Protein 2XIR (pdb70)

Nearest PDB structures (foldseek):
  2xir-assembly1_A  TM=1.003E+00  e=1.607E-59  Homo sapiens
  2oh4-assembly1_A  TM=9.389E-01  e=7.437E-52  Homo sapiens
  6xvb-assembly1_A  TM=9.838E-01  e=1.663E-41  Homo sapiens
  6ig8-assembly1_A  TM=9.639E-01  e=6.798E-39  Homo sapiens
  4r7h-assembly1_A  TM=9.649E-01  e=3.232E-38  Homo sapiens

Sequence (296 aa):
HCERLPYDASKWEFPRDRLKLGKPLGRGAFGQVIEADAFGIDKTATCRTVAVKMLKEGATHSEHRALMSELKILIHIGHHLNVVNLLGACTKPGGPLMVIVEFCKFGNLSTYLRSKRNEFVPYYKDFLTLEHLICYSFQVAKGMEFLASRKCIHRDLAARNILLSEKNVVKICDFGLARDIYKDPDYVRKGDARLPLKWMAPETIFDRVYTIQSDVWSFGVLLWEIFSLGASPYPGVKIDEEFCRRLKEGTRMRAPDYTTPEMYQTMLDCWHGEPSQRPTFSELVEHLGNLLQANA

GO terms:
  GO:0005515 protein binding (F, IPI)
  GO:0038085 vascular endothelial growth factor binding (F, IPI)
  GO:0045766 positive regulation of angiogenesis (P, IDA)
  GO:0005178 integrin binding (F, IPI)
  GO:0045296 cadherin binding (F, IPI)
  GO:0016239 positive regulation of macroautophagy (P, IGI)
  GO:0051901 positive regulation of mitochondrial depolarization (P, IGI)
  GO:0090141 positive regulation of mitochondrial fission (P, IGI)
  GO:0001934 positive regulation of protein phosphorylation (P, IDA)
  GO:0004713 protein tyrosine kinase activity (F, IDA)
  GO:0005021 vascular endothelial growth factor receptor activity (F, IDA)
  GO:0035924 cellular response to vascular endothelial growth factor stimulus (P, IDA)
  GO:0005783 endoplasmic reticulum (C, IDA)
  GO:0005886 plasma membrane (C, IDA)
  GO:0043410 positive regulation of MAPK cascade (P, IDA)
  GO:2000352 negative regulation of endothelial cell apoptotic process (P, IDA)
  GO:0018108 peptidyl-tyrosine phosphorylation (P, IDA)
  GO:0051897 positive regulation of phosphatidylinositol 3-kinase/protein kinase B signal transduction (P, IDA)
  GO:0046777 protein autophosphorylation (P, IDA)
  GO:0048010 vascular endothelial growth factor receptor signaling pathway (P, IDA)

Secondary structure (DSSP, 8-state):
-GGGS---HHHHB--GGGEEEEEEEEE-SSEEEEEEEEESSSSTT-EEEEEEEEE-TT--HHHHHHHHHHHHHHHHH---TTBPPEEEEE--TTS--EEEEE--TTEEHHHHHHT-TTSEE---TT-EEHHHHHHHHHHHHHHHHHHHHTT---S--SGGGEEE-GGG-EEE---GGGS-TTT-TTSEEETTEEE-GGG--HHHHHH----HHHHHHHHHHHHHHHHTTSPPSSTT---SHHHHHHHHHT--PPPPTT--HHHHHHHHHHT-SSGGGSPPHHHHHHHHHHHHHHH-

Radius of gyration: 19.33 Å; Cα contacts (8 Å, |Δi|>4): 520; chains: 1; bounding box: 46×46×51 Å

B-factor: mean 24.04, std 7.85, range [13.78, 98.62]

Organism: Homo sapiens (NCBI:txid9606)

Solvent-accessible surface area: 14692 Å² total; per-residue (Å²): 186,32,140,188,25,100,50,71,50,112,148,40,61,14,50,65,131,126,15,63,84,48,159,70,80,19,127,8,53,84,0,22,16,13,56,3,65,0,109,28,24,78,147,130,68,48,86,68,47,0,10,0,22,20,32,43,165,45,29,80,109,53,32,57,144,49,3,41,26,52,0,37,46,38,34,70,16,32,161,43,110,6,8,15,26,22,35,0,0,0,37,47,134,93,31,65,5,9,2,0,22,22,60,10,132,84,27,37,0,12,75,32,0,116,75,16,109,140,70,28,28,78,177,203,164,102,54,4,30,12,86,46,0,5,32,0,0,48,18,1,0,75,0,0,52,44,14,37,77,94,194,18,41,26,132,21,0,0,0,16,0,0,22,2,8,100,184,62,26,0,10,5,14,57,36,32,67,2,29,56,72,101,76,32,117,29,22,44,90,43,86,158,52,30,49,10,10,26,4,10,1,11,25,4,34,87,96,204,65,76,54,46,26,7,3,0,0,11,0,0,0,0,0,0,5,0,0,5,0,0,27,65,2,17,76,93,51,74,40,73,86,90,5,16,111,73,3,131,120,41,61,59,9,117,40,4,117,56,34,22,111,80,0,50,94,4,0,56,62,0,2,78,46,90,35,87,118,5,20,62,5,62,93,3,20,122,73,0,23,93,24,36,132,86,30,97

Structure (mmCIF, N/CA/C/O backbone):
data_2XIR
#
_entry.id   2XIR
#
_cell.length_a   135.267
_cell.length_b   56.827
_cell.length_c   52.187
_cell.angle_alpha   90.00
_cell.angle_beta   94.18
_cell.angle_gamma   90.00
#
_symmetry.space_group_name_H-M   'C 1 2 1'
#
loop_
_entity.id
_entity.type
_entity.pdbx_description
1 polymer 'VASCULAR ENDOTHELIAL GROWTH FACTOR RECEPTOR 2'
2 non-polymer N,2-DIMETHYL-6-{[7-(2-MORPHOLIN-4-YLETHOXY)QUINOLIN-4-YL]OXY}-1-BENZOFURAN-3-CARBOXAMIDE
3 water water
#
loop_
_atom_site.group_PDB
_atom_site.id
_atom_site.type_symbol
_atom_site.label_atom_id
_atom_site.label_alt_id
_atom_site.label_comp_id
_atom_site.label_asym_id
_atom_site.label_entity_id
_atom_site.label_seq_id
_atom_site.pdbx_PDB_ins_code
_atom_site.Cartn_x
_atom_site.Cartn_y
_atom_site.Cartn_z
_atom_site.occupancy
_atom_site.B_iso_or_equiv
_atom_site.auth_seq_id
_atom_site.auth_comp_id
_atom_site.auth_asym_id
_atom_site.auth_atom_id
_atom_site.pdbx_PDB_model_num
ATOM 1 N N . HIS A 1 11 ? 36.631 13.007 28.491 1.00 26.36 816 HIS A N 1
ATOM 2 C CA . HIS A 1 11 ? 37.858 12.600 29.234 1.00 26.26 816 HIS A CA 1
ATOM 3 C C . HIS A 1 11 ? 38.169 13.604 30.348 1.00 26.12 816 HIS A C 1
ATOM 4 O O . HIS A 1 11 ? 39.322 13.995 30.551 1.00 26.18 816 HIS A O 1
ATOM 11 N N . CYS A 1 12 ? 37.123 13.993 31.079 1.00 25.99 817 CYS A N 1
ATOM 12 C CA . CYS A 1 12 ? 37.195 15.037 32.110 1.00 25.88 817 CYS A CA 1
ATOM 13 C C . CYS A 1 12 ? 38.083 14.702 33.303 1.00 25.33 817 CYS A C 1
ATOM 14 O O . CYS A 1 12 ? 38.474 15.595 34.054 1.00 25.01 817 CYS A O 1
ATOM 17 N N . GLU A 1 13 ? 38.386 13.418 33.482 1.00 24.88 818 GLU A N 1
ATOM 18 C CA . GLU A 1 13 ? 39.144 12.953 34.643 1.00 24.68 818 GLU A CA 1
ATOM 19 C C . GLU A 1 13 ? 40.572 13.499 34.694 1.00 24.64 818 GLU A C 1
ATOM 20 O O . GLU A 1 13 ? 41.198 13.506 35.755 1.00 24.66 818 GLU A O 1
ATOM 26 N N . ARG A 1 14 ? 41.070 13.964 33.550 1.00 24.46 819 ARG A N 1
ATOM 27 C CA . ARG A 1 14 ? 42.426 14.499 33.443 1.00 24.77 819 ARG A CA 1
ATOM 28 C C . ARG A 1 14 ? 42.481 16.011 33.699 1.00 24.18 819 ARG A C 1
ATOM 29 O O . ARG A 1 14 ? 43.563 16.598 33.767 1.00 24.16 819 ARG A O 1
ATOM 37 N N . LEU A 1 15 ? 41.310 16.632 33.832 1.00 23.54 820 LEU A N 1
ATOM 38 C CA . LEU A 1 15 ? 41.208 18.078 34.015 1.00 23.20 820 LEU A CA 1
ATOM 39 C C . LEU A 1 15 ? 41.609 18.514 35.425 1.00 22.67 820 LEU A C 1
ATOM 40 O O . LEU A 1 15 ? 41.415 17.762 36.382 1.00 22.47 820 LEU A O 1
ATOM 45 N N . PRO A 1 16 ? 42.174 19.731 35.555 1.00 22.34 821 PRO A N 1
ATOM 46 C CA . PRO A 1 16 ? 42.636 20.221 36.855 1.00 22.16 821 PRO A CA 1
ATOM 47 C C . PRO A 1 16 ? 41.526 20.718 37.782 1.00 21.94 821 PRO A C 1
ATOM 48 O O . PRO A 1 16 ? 40.498 21.224 37.317 1.00 21.89 821 PRO A O 1
ATOM 52 N N . TYR A 1 17 ? 41.746 20.559 39.085 1.00 21.68 822 TYR A N 1
ATOM 53 C CA . TYR A 1 17 ? 40.967 21.269 40.089 1.00 21.43 822 TYR A CA 1
ATOM 54 C C . TYR A 1 17 ? 41.898 22.092 40.973 1.00 21.74 822 TYR A C 1
ATOM 55 O O . TYR A 1 17 ? 42.618 21.545 41.816 1.00 21.99 822 TYR A O 1
ATOM 64 N N . ASP A 1 18 ? 41.877 23.407 40.767 1.00 21.96 823 ASP A N 1
ATOM 65 C CA . ASP A 1 18 ? 42.690 24.335 41.544 1.00 22.18 823 ASP A CA 1
ATOM 66 C C . ASP A 1 18 ? 41.969 24.696 42.842 1.00 22.12 823 ASP A C 1
ATOM 67 O O . ASP A 1 18 ? 41.141 25.610 42.873 1.00 21.86 823 ASP A O 1
ATOM 72 N N . ALA A 1 19 ? 42.289 23.970 43.911 1.00 22.12 824 ALA A N 1
ATOM 73 C CA . ALA A 1 19 ? 41.651 24.177 45.212 1.00 22.26 824 ALA A CA 1
ATOM 74 C C . ALA A 1 19 ? 41.906 25.571 45.783 1.00 22.43 824 ALA A C 1
ATOM 75 O O . ALA A 1 19 ? 41.025 26.161 46.407 1.00 22.17 824 ALA A O 1
ATOM 77 N N . SER A 1 20 ? 43.106 26.101 45.555 1.00 22.55 825 SER A N 1
ATOM 78 C CA . SER A 1 20 ? 43.454 27.433 46.052 1.00 22.89 825 SER A CA 1
ATOM 79 C C . SER A 1 20 ? 42.535 28.519 45.485 1.00 22.58 825 SER A C 1
ATOM 80 O O . SER A 1 20 ? 42.265 29.518 46.152 1.00 23.16 825 SER A O 1
ATOM 83 N N . LYS A 1 21 ? 42.049 28.308 44.263 1.00 22.11 826 LYS A N 1
ATOM 84 C CA . LYS A 1 21 ? 41.132 29.248 43.622 1.00 21.53 826 LYS A CA 1
ATOM 85 C C . LYS A 1 21 ? 39.666 28.965 43.964 1.00 20.84 826 LYS A C 1
ATOM 86 O O . LYS A 1 21 ? 38.918 29.888 44.290 1.00 21.17 826 LYS A O 1
ATOM 92 N N . TRP A 1 22 ? 39.269 27.694 43.904 1.00 19.88 827 TRP A N 1
ATOM 93 C CA . TRP A 1 22 ? 37.848 27.327 43.921 1.00 19.08 827 TRP A CA 1
ATOM 94 C C . TRP A 1 22 ? 37.274 26.845 45.251 1.00 19.02 827 TRP A C 1
ATOM 95 O O . TRP A 1 22 ? 36.060 26.901 45.449 1.00 18.44 827 TRP A O 1
ATOM 106 N N . GLU A 1 23 ? 38.125 26.368 46.155 1.00 19.07 828 GLU A N 1
ATOM 107 C CA . GLU A 1 23 ? 37.637 25.739 47.382 1.00 19.40 828 GLU A CA 1
ATOM 108 C C . GLU A 1 23 ? 36.978 26.751 48.314 1.00 19.69 828 GLU A C 1
ATOM 109 O O . GLU A 1 23 ? 37.526 27.831 48.561 1.00 20.01 828 GLU A O 1
ATOM 115 N N . PHE A 1 24 ? 35.793 26.395 48.803 1.00 20.08 829 PHE A N 1
ATOM 116 C CA . PHE A 1 24 ? 35.019 27.230 49.720 1.00 20.50 829 PHE A CA 1
ATOM 117 C C . PHE A 1 24 ? 34.745 26.434 50.999 1.00 21.09 829 PHE A C 1
ATOM 118 O O . PHE A 1 24 ? 34.320 25.284 50.923 1.00 20.93 829 PHE A O 1
ATOM 126 N N . PRO A 1 25 ? 35.003 27.035 52.179 1.00 21.90 830 PRO A N 1
ATOM 127 C CA . PRO A 1 25 ? 34.789 26.318 53.440 1.00 22.68 830 PRO A CA 1
ATOM 128 C C . PRO A 1 25 ? 33.318 25.980 53.680 1.00 23.49 830 PRO A C 1
ATOM 129 O O . PRO A 1 25 ? 32.449 26.827 53.463 1.00 23.40 830 PRO A O 1
ATOM 133 N N . ARG A 1 26 ? 33.049 24.754 54.128 1.00 24.20 831 ARG A N 1
ATOM 134 C CA . ARG A 1 26 ? 31.668 24.286 54.331 1.00 24.98 831 ARG A CA 1
ATOM 135 C C . ARG A 1 26 ? 30.936 25.038 55.439 1.00 25.58 831 ARG A C 1
ATOM 136 O O . ARG A 1 26 ? 29.712 25.192 55.384 1.00 25.89 831 ARG A O 1
ATOM 144 N N . ASP A 1 27 ? 31.684 25.509 56.434 1.00 26.32 832 ASP A N 1
ATOM 145 C CA . ASP A 1 27 ? 31.087 26.210 57.571 1.00 27.03 832 ASP A CA 1
ATOM 146 C C . ASP A 1 27 ? 30.594 27.618 57.216 1.00 26.97 832 ASP A C 1
ATOM 147 O O . ASP A 1 27 ? 29.869 28.238 57.998 1.00 27.41 832 ASP A O 1
ATOM 152 N N . ARG A 1 28 ? 30.983 28.112 56.039 1.00 26.79 833 ARG A N 1
ATOM 153 C CA . ARG A 1 28 ? 30.533 29.420 55.553 1.00 26.60 833 ARG A CA 1
ATOM 154 C C . ARG A 1 28 ? 29.375 29.271 54.566 1.00 26.40 833 ARG A C 1
ATOM 155 O O . ARG A 1 28 ? 28.970 30.234 53.909 1.00 25.97 833 ARG A O 1
ATOM 163 N N . LEU A 1 29 ? 28.849 28.053 54.480 1.00 26.33 834 LEU A N 1
ATOM 164 C CA . LEU A 1 29 ? 27.714 27.741 53.629 1.00 26.48 834 LEU A CA 1
ATOM 165 C C . LEU A 1 29 ? 26.554 27.258 54.498 1.00 26.63 834 LEU A C 1
ATOM 166 O O . LEU A 1 29 ? 26.654 26.226 55.170 1.00 26.83 834 LEU A O 1
ATOM 171 N N . LYS A 1 30 ? 25.468 28.027 54.506 1.00 26.72 835 LYS A N 1
ATOM 172 C CA . LYS A 1 30 ? 24.279 27.674 55.273 1.00 26.93 835 LYS A CA 1
ATOM 173 C C . LYS A 1 30 ? 23.211 27.108 54.343 1.00 27.11 835 LYS A C 1
ATOM 174 O O . LYS A 1 30 ? 22.592 27.847 53.576 1.00 26.98 835 LYS A O 1
ATOM 176 N N . LEU A 1 31 ? 22.997 25.797 54.423 1.00 27.26 836 LEU A N 1
ATOM 177 C CA . LEU A 1 31 ? 22.095 25.105 53.500 1.00 27.50 836 LEU A CA 1
ATOM 178 C C . LEU A 1 31 ? 20.638 25.317 53.891 1.00 27.63 836 LEU A C 1
ATOM 179 O O . LEU A 1 31 ? 20.309 25.371 55.078 1.00 27.80 836 LEU A O 1
ATOM 184 N N . GLY A 1 32 ? 19.776 25.436 52.884 1.00 27.54 837 GLY A N 1
ATOM 185 C CA . GLY A 1 32 ? 18.354 25.680 53.100 1.00 27.55 837 GLY A CA 1
ATOM 186 C C . GLY A 1 32 ? 17.443 24.710 52.374 1.00 27.54 837 GLY A C 1
ATOM 187 O O . GLY A 1 32 ? 17.693 23.503 52.355 1.00 27.61 837 GLY A O 1
ATOM 188 N N . LYS A 1 33 ? 16.387 25.254 51.773 1.00 27.61 838 LYS A N 1
ATOM 189 C CA . LYS A 1 33 ? 15.335 24.475 51.119 1.00 27.75 838 LYS A CA 1
ATOM 190 C C . LYS A 1 33 ? 15.813 23.851 49.800 1.00 27.23 838 LYS A C 1
ATOM 191 O O . LYS A 1 33 ? 16.576 24.481 49.063 1.00 27.14 838 LYS A O 1
ATOM 197 N N . PRO A 1 34 ? 15.378 22.606 49.507 1.00 26.91 839 PRO A N 1
ATOM 198 C CA . PRO A 1 34 ? 15.677 21.990 48.212 1.00 26.50 839 PRO A CA 1
ATOM 199 C C . PRO A 1 34 ? 15.025 22.724 47.041 1.00 26.07 839 PRO A C 1
ATOM 200 O O . PRO A 1 34 ? 13.888 23.199 47.150 1.00 26.16 839 PRO A O 1
ATOM 204 N N . LEU A 1 35 ? 15.758 22.813 45.937 1.00 25.43 840 LEU A N 1
ATOM 205 C CA . LEU A 1 35 ? 15.283 23.469 44.724 1.00 25.08 840 LEU A CA 1
ATOM 206 C C . LEU A 1 35 ? 14.940 22.445 43.645 1.00 25.17 840 LEU A C 1
ATOM 207 O O . LEU A 1 35 ? 14.171 22.733 42.727 1.00 25.34 840 LEU A O 1
ATOM 212 N N . GLY A 1 36 ? 15.516 21.253 43.771 1.00 25.21 841 GLY A N 1
ATOM 213 C CA . GLY A 1 36 ? 15.273 20.148 42.848 1.00 25.28 841 GLY A CA 1
ATOM 214 C C . GLY A 1 36 ? 15.910 18.881 43.380 1.00 25.39 841 GLY A C 1
ATOM 215 O O . GLY A 1 36 ? 16.996 18.925 43.960 1.00 25.34 841 GLY A O 1
ATOM 216 N N . ARG A 1 37 ? 15.231 17.751 43.204 1.00 25.50 842 ARG A N 1
ATOM 217 C CA . ARG A 1 37 ? 15.749 16.470 43.681 1.00 25.78 842 ARG A CA 1
ATOM 218 C C . ARG A 1 37 ? 15.576 15.365 42.650 1.00 25.55 842 ARG A C 1
ATOM 219 O O . ARG A 1 37 ? 14.525 15.247 42.015 1.00 25.59 842 ARG A O 1
ATOM 227 N N . GLY A 1 38 ? 16.624 14.565 42.487 1.00 25.16 843 GLY A N 1
ATOM 228 C CA . GLY A 1 38 ? 16.561 13.362 41.672 1.00 25.14 843 GLY A CA 1
ATOM 229 C C . GLY A 1 38 ? 16.628 12.142 42.564 1.00 24.90 843 GLY A C 1
ATOM 230 O O . GLY A 1 38 ? 16.294 12.212 43.750 1.00 25.23 843 GLY A O 1
ATOM 231 N N . ALA A 1 39 ? 17.065 11.023 41.996 1.00 24.72 844 ALA A N 1
ATOM 232 C CA . ALA A 1 39 ? 17.247 9.797 42.765 1.00 24.36 844 ALA A CA 1
ATOM 233 C C . ALA A 1 39 ? 18.550 9.836 43.562 1.00 23.93 844 ALA A C 1
ATOM 234 O O . ALA A 1 39 ? 18.587 9.411 44.719 1.00 24.12 844 ALA A O 1
ATOM 236 N N . PHE A 1 40 ? 19.606 10.364 42.942 1.00 23.18 845 PHE A N 1
ATOM 237 C CA . PHE A 1 40 ? 20.945 10.351 43.534 1.00 22.63 845 PHE A CA 1
ATOM 238 C C . PHE A 1 40 ? 21.533 11.741 43.764 1.00 21.79 845 PHE A C 1
ATOM 239 O O . PHE A 1 40 ? 22.559 11.878 44.431 1.00 21.64 845 PHE A O 1
ATOM 247 N N . GLY A 1 41 ? 20.892 12.764 43.206 1.00 21.01 846 GLY A N 1
ATOM 248 C CA . GLY A 1 41 ? 21.387 14.130 43.328 1.00 20.16 846 GLY A CA 1
ATOM 249 C C . GLY A 1 41 ? 20.316 15.126 43.723 1.00 19.65 846 GLY A C 1
ATOM 250 O O . GLY A 1 41 ? 19.122 14.819 43.687 1.00 19.38 846 GLY A O 1
ATOM 251 N N . GLN A 1 42 ? 20.753 16.327 44.095 1.00 19.39 847 GLN A N 1
ATOM 252 C CA . GLN A 1 42 ? 19.847 17.398 44.502 1.00 19.37 847 GLN A CA 1
ATOM 253 C C . GLN A 1 42 ? 20.490 18.770 44.334 1.00 18.91 847 GLN A C 1
ATOM 254 O O . GLN A 1 42 ? 21.716 18.899 44.326 1.00 18.75 847 GLN A O 1
ATOM 260 N N . VAL A 1 43 ? 19.645 19.785 44.182 1.00 18.67 848 VAL A N 1
ATOM 261 C CA . VAL A 1 43 ? 20.081 21.175 44.235 1.00 18.65 848 VAL A CA 1
ATOM 262 C C . VAL A 1 43 ? 19.400 21.809 45.434 1.00 19.05 848 VAL A C 1
ATOM 263 O O . VAL A 1 43 ? 18.188 21.682 45.605 1.00 18.94 848 VAL A O 1
ATOM 267 N N . ILE A 1 44 ? 20.186 22.469 46.276 1.00 19.39 849 ILE A N 1
ATOM 268 C CA . ILE A 1 44 ? 19.638 23.134 47.452 1.00 20.14 849 ILE A CA 1
ATOM 269 C C . ILE A 1 44 ? 20.029 24.608 47.475 1.00 20.05 849 ILE A C 1
ATOM 270 O O . ILE A 1 44 ? 21.148 24.975 47.101 1.00 19.89 849 ILE A O 1
ATOM 275 N N . GLU A 1 45 ? 19.091 25.452 47.893 1.00 20.28 850 GLU A N 1
ATOM 276 C CA . GLU A 1 45 ? 19.371 26.865 48.086 1.00 20.83 850 GLU A CA 1
ATOM 277 C C . GLU A 1 45 ? 20.244 27.019 49.327 1.00 20.69 850 GLU A C 1
ATOM 278 O O . GLU A 1 45 ? 20.069 26.292 50.303 1.00 20.98 850 GLU A O 1
ATOM 284 N N . ALA A 1 46 ? 21.195 27.946 49.275 1.00 20.57 851 ALA A N 1
ATOM 285 C CA . ALA A 1 46 ? 22.087 28.189 50.403 1.00 20.68 851 ALA A CA 1
ATOM 286 C C . ALA A 1 46 ? 22.491 29.650 50.501 1.00 20.74 851 ALA A C 1
ATOM 287 O O . ALA A 1 46 ? 22.384 30.402 49.534 1.00 20.27 851 ALA A O 1
ATOM 289 N N . ASP A 1 47 ? 22.948 30.046 51.684 1.00 21.12 852 ASP A N 1
ATOM 290 C CA . ASP A 1 47 ? 23.540 31.358 51.880 1.00 21.96 852 ASP A CA 1
ATOM 291 C C . ASP A 1 47 ? 25.033 31.184 52.100 1.00 21.62 852 ASP A C 1
ATOM 292 O O . ASP A 1 47 ? 25.457 30.449 52.998 1.00 22.09 852 ASP A O 1
ATOM 297 N N . ALA A 1 48 ? 25.822 31.842 51.258 1.00 21.42 853 ALA A N 1
ATOM 298 C CA . ALA A 1 48 ? 27.274 31.711 51.280 1.00 21.53 853 ALA A CA 1
ATOM 299 C C . ALA A 1 48 ? 27.919 33.021 51.709 1.00 21.64 853 ALA A C 1
ATOM 300 O O . ALA A 1 48 ? 27.659 34.072 51.123 1.00 21.64 853 ALA A O 1
ATOM 302 N N . PHE A 1 49 ? 28.766 32.950 52.731 1.00 21.59 854 PHE A N 1
ATOM 303 C CA . PHE A 1 49 ? 29.425 34.138 53.253 1.00 21.94 854 PHE A CA 1
ATOM 304 C C . PHE A 1 49 ? 30.753 34.397 52.547 1.00 22.25 854 PHE A C 1
ATOM 305 O O . PHE A 1 49 ? 31.720 33.653 52.730 1.00 22.28 854 PHE A O 1
ATOM 313 N N . GLY A 1 50 ? 30.776 35.450 51.734 1.00 22.74 855 GLY A N 1
ATOM 314 C CA . GLY A 1 50 ? 31.995 35.924 51.082 1.00 23.57 855 GLY A CA 1
ATOM 315 C C . GLY A 1 50 ? 32.518 35.055 49.953 1.00 24.16 855 GLY A C 1
ATOM 316 O O . GLY A 1 50 ? 33.727 34.971 49.741 1.00 24.49 855 GLY A O 1
ATOM 317 N N . ILE A 1 51 ? 31.612 34.421 49.214 1.00 24.64 856 ILE A N 1
ATOM 318 C CA . ILE A 1 51 ? 32.020 33.527 48.128 1.00 25.25 856 ILE A CA 1
ATOM 319 C C . ILE A 1 51 ? 32.557 34.263 46.889 1.00 25.77 856 ILE A C 1
ATOM 320 O O . ILE A 1 51 ? 33.515 33.805 46.265 1.00 25.82 856 ILE A O 1
ATOM 325 N N . ASP A 1 52 ? 31.952 35.401 46.549 1.00 26.45 857 ASP A N 1
ATOM 326 C CA . ASP A 1 52 ? 32.379 36.173 45.374 1.00 27.22 857 ASP A CA 1
ATOM 327 C C . ASP A 1 52 ? 32.677 37.649 45.660 1.00 27.45 857 ASP A C 1
ATOM 328 O O . ASP A 1 52 ? 33.208 38.358 44.802 1.00 27.76 857 ASP A O 1
ATOM 333 N N . LYS A 1 53 ? 32.335 38.102 46.863 1.00 27.49 858 LYS A N 1
ATOM 334 C CA . LYS A 1 53 ? 32.632 39.464 47.298 1.00 27.70 858 LYS A CA 1
ATOM 335 C C . LYS A 1 53 ? 32.952 39.444 48.791 1.00 27.39 858 LYS A C 1
ATOM 336 O O . LYS A 1 53 ? 32.218 38.845 49.578 1.00 27.29 858 LYS A O 1
ATOM 342 N N . THR A 1 54 ? 34.053 40.093 49.166 1.00 27.23 859 THR A N 1
ATOM 343 C CA . THR A 1 54 ? 34.589 40.022 50.530 1.00 27.09 859 THR A CA 1
ATOM 344 C C . THR A 1 54 ? 33.536 40.324 51.600 1.00 26.77 859 THR A C 1
ATOM 345 O O . THR A 1 54 ? 32.905 41.382 51.583 1.00 26.78 859 THR A O 1
ATOM 349 N N . ALA A 1 55 ? 33.348 39.358 52.501 1.00 26.48 860 ALA A N 1
ATOM 350 C CA . ALA A 1 55 ? 32.461 39.465 53.669 1.00 26.17 860 ALA A CA 1
ATOM 351 C C . ALA A 1 55 ? 31.006 39.840 53.368 1.00 26.13 860 ALA A C 1
ATOM 352 O O . ALA A 1 55 ? 30.316 40.413 54.214 1.00 25.85 860 ALA A O 1
ATOM 354 N N . THR A 1 56 ? 30.532 39.507 52.173 1.00 26.01 861 THR A N 1
ATOM 355 C CA . THR A 1 56 ? 29.119 39.723 51.868 1.00 26.06 861 THR A CA 1
ATOM 356 C C . THR A 1 56 ? 28.367 38.427 51.589 1.00 25.84 861 THR A C 1
ATOM 357 O O . THR A 1 56 ? 28.813 37.576 50.811 1.00 25.69 861 THR A O 1
ATOM 361 N N . CYS A 1 57 ? 27.237 38.294 52.277 1.00 25.75 862 CYS A N 1
ATOM 362 C CA . CYS A 1 57 ? 26.339 37.160 52.138 1.00 25.37 862 CYS A CA 1
ATOM 363 C C . CYS A 1 57 ? 25.712 37.148 50.751 1.00 24.86 862 CYS A C 1
ATOM 364 O O . CYS A 1 57 ? 25.345 38.195 50.210 1.00 24.80 862 CYS A O 1
ATOM 367 N N . ARG A 1 58 ? 25.601 35.952 50.184 1.00 24.15 863 ARG A N 1
ATOM 368 C CA . ARG A 1 58 ? 25.114 35.767 48.825 1.00 23.57 863 ARG A CA 1
ATOM 369 C C . ARG A 1 58 ? 24.282 34.494 48.774 1.00 22.53 863 ARG A C 1
ATOM 370 O O . ARG A 1 58 ? 24.725 33.441 49.234 1.00 22.28 863 ARG A O 1
ATOM 378 N N . THR A 1 59 ? 23.069 34.601 48.236 1.00 21.49 864 THR A N 1
ATOM 379 C CA . THR A 1 59 ? 22.241 33.427 47.995 1.00 20.58 864 THR A CA 1
ATOM 380 C C . THR A 1 59 ? 22.804 32.691 46.786 1.00 19.54 864 THR A C 1
ATOM 381 O O . THR A 1 59 ? 23.110 33.301 45.758 1.00 19.48 864 THR A O 1
ATOM 385 N N . VAL A 1 60 ? 22.965 31.381 46.945 1.00 18.31 865 VAL A N 1
ATOM 386 C CA . VAL A 1 60 ? 23.543 30.519 45.921 1.00 17.46 865 VAL A CA 1
ATOM 387 C C . VAL A 1 60 ? 22.717 29.240 45.781 1.00 17.01 865 VAL A C 1
ATOM 388 O O . VAL A 1 60 ? 21.839 28.963 46.599 1.00 16.67 865 VAL A O 1
ATOM 392 N N . ALA A 1 61 ? 22.994 28.475 44.730 1.00 16.33 866 ALA A N 1
ATOM 393 C CA . ALA A 1 61 ? 22.441 27.138 44.586 1.00 16.41 866 ALA A CA 1
ATOM 394 C C . ALA A 1 61 ? 23.594 26.157 44.639 1.00 16.40 866 ALA A C 1
ATOM 395 O O . ALA A 1 61 ? 24.651 26.405 44.063 1.00 16.66 866 ALA A O 1
ATOM 397 N N . VAL A 1 62 ? 23.413 25.052 45.349 1.00 16.59 867 VAL A N 1
ATOM 398 C CA . VAL A 1 62 ? 24.480 24.056 45.407 1.00 17.20 867 VAL A CA 1
ATOM 399 C C . VAL A 1 62 ? 24.004 22.660 45.018 1.00 17.23 867 VAL A C 1
ATOM 400 O O . VAL A 1 62 ? 22.980 22.173 45.508 1.00 17.18 867 VAL A O 1
ATOM 404 N N . LYS A 1 63 ? 24.735 22.063 44.083 1.00 17.23 868 LYS A N 1
ATOM 405 C CA . LYS A 1 63 ? 24.468 20.704 43.646 1.00 17.74 868 LYS A CA 1
ATOM 406 C C . LYS A 1 63 ? 25.302 19.740 44.471 1.00 17.99 868 LYS A C 1
ATOM 407 O O . LYS A 1 63 ? 26.501 19.939 44.666 1.00 17.47 868 LYS A O 1
ATOM 413 N N . MET A 1 64 ? 24.648 18.696 44.957 1.00 18.34 869 MET A N 1
ATOM 414 C CA . MET A 1 64 ? 25.303 17.685 45.771 1.00 19.57 869 MET A CA 1
ATOM 415 C C . MET A 1 64 ? 24.537 16.383 45.630 1.00 19.24 869 MET A C 1
ATOM 416 O O . MET A 1 64 ? 23.460 16.345 45.033 1.00 18.99 869 MET A O 1
ATOM 421 N N . LEU A 1 65 ? 25.095 15.315 46.185 1.00 19.57 870 LEU A N 1
ATOM 422 C CA . LEU A 1 65 ? 24.466 14.010 46.090 1.00 20.20 870 LEU A CA 1
ATOM 423 C C . LEU A 1 65 ? 23.445 13.781 47.202 1.00 20.88 870 LEU A C 1
ATOM 424 O O . LEU A 1 65 ? 23.363 14.557 48.156 1.00 20.65 870 LEU A O 1
ATOM 429 N N . LYS A 1 66 ? 22.667 12.714 47.036 1.00 21.98 871 LYS A N 1
ATOM 430 C CA . LYS A 1 66 ? 21.593 12.323 47.940 1.00 23.22 871 LYS A CA 1
ATOM 431 C C . LYS A 1 66 ? 21.890 10.946 48.516 1.00 23.31 871 LYS A C 1
ATOM 432 O O . LYS A 1 66 ? 22.759 10.235 48.013 1.00 23.27 871 LYS A O 1
ATOM 438 N N . GLU A 1 67 ? 21.152 10.562 49.556 1.00 23.80 872 GLU A N 1
ATOM 439 C CA . GLU A 1 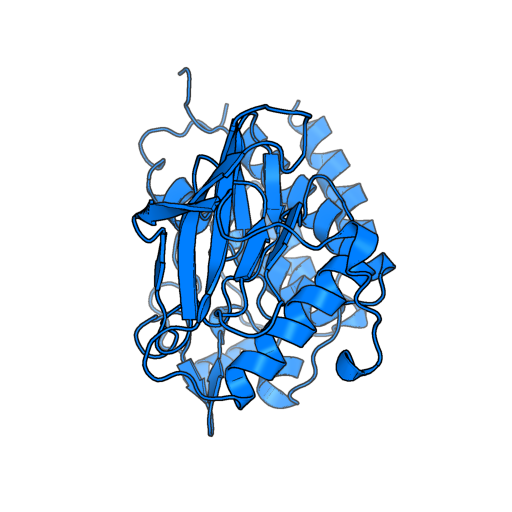67 ? 21.148 9.174 50.006 1.00 24.32 872 GLU A CA 1
ATOM 440 C C . GLU A 1 67 ? 20.715 8.281 48.842 1.00 24.05 872 GLU A C 1
ATOM 441 O O . GLU A 1 67 ? 19.748 8.588 48.135 1.00 24.35 872 GLU A O 1
ATOM 447 N N . GLY A 1 68 ? 21.448 7.191 48.640 1.00 23.75 873 GLY A N 1
ATOM 448 C CA . GLY A 1 68 ? 21.234 6.315 47.494 1.00 23.32 873 GLY A CA 1
ATOM 449 C C . GLY A 1 68 ? 22.376 6.408 46.501 1.00 22.78 873 GLY A C 1
ATOM 450 O O . GLY A 1 68 ? 22.672 5.444 45.790 1.00 23.04 873 GLY A O 1
ATOM 451 N N . ALA A 1 69 ? 23.021 7.573 46.452 1.00 22.42 874 ALA A N 1
ATOM 452 C CA . ALA A 1 69 ? 24.173 7.772 45.578 1.00 21.91 874 ALA A CA 1
ATOM 453 C C . ALA A 1 69 ? 25.341 6.878 45.977 1.00 21.69 874 ALA A C 1
ATOM 454 O O . ALA A 1 69 ? 25.505 6.523 47.149 1.00 21.30 874 ALA A O 1
ATOM 456 N N . THR A 1 70 ? 26.135 6.504 44.981 1.00 21.51 875 THR A N 1
ATOM 457 C CA . THR A 1 70 ? 27.339 5.718 45.198 1.00 21.65 875 THR A CA 1
ATOM 458 C C . THR A 1 70 ? 28.535 6.560 44.777 1.00 21.42 875 THR A C 1
ATOM 459 O O . THR A 1 70 ? 28.371 7.703 44.335 1.00 21.41 875 THR A O 1
ATOM 463 N N . HIS A 1 71 ? 29.734 6.000 44.899 1.00 21.09 876 HIS A N 1
ATOM 464 C CA . HIS A 1 71 ? 30.936 6.729 44.508 1.00 21.04 876 HIS A CA 1
ATOM 465 C C . HIS A 1 71 ? 30.986 7.062 43.012 1.00 20.96 876 HIS A C 1
ATOM 466 O O . HIS A 1 71 ? 31.599 8.056 42.615 1.00 20.65 876 HIS A O 1
ATOM 473 N N . SER A 1 72 ? 30.338 6.242 42.187 1.00 20.69 877 SER A N 1
ATOM 474 C CA . SER A 1 72 ? 30.261 6.516 40.750 1.00 20.71 877 SER A CA 1
ATOM 475 C C . SER A 1 72 ? 29.597 7.868 40.465 1.00 20.26 877 SER A C 1
ATOM 476 O O . SER A 1 72 ? 30.046 8.609 39.589 1.00 20.08 877 SER A O 1
ATOM 479 N N . GLU A 1 73 ? 28.539 8.186 41.213 1.00 19.78 878 GLU A N 1
ATOM 480 C CA . GLU A 1 73 ? 27.877 9.492 41.102 1.00 19.63 878 GLU A CA 1
ATOM 481 C C . GLU A 1 73 ? 28.759 10.615 41.639 1.00 19.38 878 GLU A C 1
ATOM 482 O O . GLU A 1 73 ? 28.707 11.741 41.141 1.00 19.46 878 GLU A O 1
ATOM 488 N N . HIS A 1 74 ? 29.564 10.301 42.652 1.00 18.87 879 HIS A N 1
ATOM 489 C CA . HIS A 1 74 ? 30.526 11.254 43.200 1.00 18.51 879 HIS A CA 1
ATOM 490 C C . HIS A 1 74 ? 31.567 11.618 42.142 1.00 18.62 879 HIS A C 1
ATOM 491 O O . HIS A 1 74 ? 31.860 12.797 41.930 1.00 18.60 879 HIS A O 1
ATOM 498 N N . ARG A 1 75 ? 32.102 10.598 41.472 1.00 18.53 880 ARG A N 1
ATOM 499 C CA . ARG A 1 75 ? 33.035 10.785 40.360 1.00 18.69 880 ARG A CA 1
ATOM 500 C C . ARG A 1 75 ? 32.436 11.663 39.265 1.00 18.28 880 ARG A C 1
ATOM 501 O O . ARG A 1 75 ? 33.107 12.555 38.739 1.00 18.30 880 ARG A O 1
ATOM 509 N N . ALA A 1 76 ? 31.173 11.406 38.929 1.00 17.85 881 ALA A N 1
ATOM 510 C CA . ALA A 1 76 ? 30.482 12.155 37.880 1.00 17.63 881 ALA A CA 1
ATOM 511 C C . ALA A 1 76 ? 30.318 13.626 38.255 1.00 17.40 881 ALA A C 1
ATOM 512 O O . ALA A 1 76 ? 30.468 14.507 37.407 1.00 17.57 881 ALA A O 1
ATOM 514 N N . LEU A 1 77 ? 30.028 13.887 39.529 1.00 17.11 882 LEU A N 1
ATOM 515 C CA . LEU A 1 77 ? 29.879 15.260 40.016 1.00 17.04 882 LEU A CA 1
ATOM 516 C C . LEU A 1 77 ? 31.217 16.004 40.020 1.00 17.30 882 LEU A C 1
ATOM 517 O O . LEU A 1 77 ? 31.265 17.199 39.724 1.00 17.13 882 LEU A O 1
ATOM 522 N N . MET A 1 78 ? 32.294 15.292 40.346 1.00 17.45 883 MET A N 1
ATOM 523 C CA . MET A 1 78 ? 33.643 15.854 40.290 1.00 17.97 883 MET A CA 1
ATOM 524 C C . MET A 1 78 ? 34.041 16.219 38.857 1.00 17.66 883 MET A C 1
ATOM 525 O O . MET A 1 78 ? 34.635 17.274 38.625 1.00 17.46 883 MET A O 1
ATOM 530 N N . SER A 1 79 ? 33.705 15.355 37.900 1.00 17.79 884 SER A N 1
ATOM 531 C CA . SER A 1 79 ? 33.980 15.643 36.489 1.00 18.33 884 SER A CA 1
ATOM 532 C C . SER A 1 79 ? 33.162 16.845 36.006 1.00 17.89 884 SER A C 1
ATOM 533 O O . SER A 1 79 ? 33.637 17.649 35.200 1.00 18.46 884 SER A O 1
ATOM 536 N N . GLU A 1 80 ? 31.937 16.960 36.515 1.00 17.71 885 GLU A N 1
ATOM 537 C CA . GLU A 1 80 ? 31.067 18.097 36.230 1.00 17.76 885 GLU A CA 1
ATOM 538 C C . GLU A 1 80 ? 31.697 19.406 36.713 1.00 17.24 885 GLU A C 1
ATOM 539 O O . GLU A 1 80 ? 31.700 20.400 35.988 1.00 17.36 885 GLU A O 1
ATOM 545 N N . LEU A 1 81 ? 32.234 19.390 37.931 1.00 16.97 886 LEU A N 1
ATOM 546 C CA . LEU A 1 81 ? 32.969 20.529 38.478 1.00 16.77 886 LEU A CA 1
ATOM 547 C C . LEU A 1 81 ? 34.158 20.894 37.586 1.00 16.96 886 LEU A C 1
ATOM 548 O O . LEU A 1 81 ? 34.343 22.060 37.228 1.00 16.76 886 LEU A O 1
ATOM 553 N N . LYS A 1 82 ? 34.950 19.890 37.221 1.00 17.30 887 LYS A N 1
ATOM 554 C CA . LYS A 1 82 ? 36.136 20.102 36.395 1.00 17.71 887 LYS A CA 1
ATOM 555 C C . LYS A 1 82 ? 35.800 20.694 35.026 1.00 17.48 887 LYS A C 1
ATOM 556 O O . LYS A 1 82 ? 36.499 21.591 34.552 1.00 17.46 887 LYS A O 1
ATOM 562 N N . ILE A 1 83 ? 34.732 20.201 34.399 1.00 17.31 888 ILE A N 1
ATOM 563 C CA . ILE A 1 83 ? 34.332 20.718 33.089 1.00 17.55 888 ILE A CA 1
ATOM 564 C C . ILE A 1 83 ? 33.808 22.159 33.177 1.00 17.11 888 ILE A C 1
ATOM 565 O O . ILE A 1 83 ? 34.073 22.968 32.289 1.00 17.15 888 ILE A O 1
ATOM 570 N N . LEU A 1 84 ? 33.098 22.488 34.256 1.00 16.87 889 LEU A N 1
ATOM 571 C CA . LEU A 1 84 ? 32.645 23.862 34.466 1.00 16.92 889 LEU A CA 1
ATOM 572 C C . LEU A 1 84 ? 33.816 24.831 34.616 1.00 16.91 889 LEU A C 1
ATOM 573 O O . LEU A 1 84 ? 33.756 25.960 34.131 1.00 17.00 889 LEU A O 1
ATOM 578 N N . ILE A 1 85 ? 34.878 24.382 35.280 1.00 17.07 890 ILE A N 1
ATOM 579 C CA . ILE A 1 85 ? 36.101 25.176 35.398 1.00 17.21 890 ILE A CA 1
ATOM 580 C C . ILE A 1 85 ? 36.742 25.368 34.021 1.00 17.73 890 ILE A C 1
ATOM 581 O O . ILE A 1 85 ? 37.121 26.487 33.661 1.00 17.92 890 ILE A O 1
ATOM 586 N N . HIS A 1 86 ? 36.832 24.285 33.249 1.00 18.22 891 HIS A N 1
ATOM 587 C CA . HIS A 1 86 ? 37.376 24.351 31.890 1.00 19.00 891 HIS A CA 1
ATOM 588 C C . HIS A 1 86 ? 36.602 25.336 31.021 1.00 18.99 891 HIS A C 1
ATOM 589 O O . HIS A 1 86 ? 37.201 26.178 30.346 1.00 19.71 891 HIS A O 1
ATOM 596 N N . ILE A 1 87 ? 35.275 25.215 31.039 1.00 18.91 892 ILE A N 1
ATOM 597 C CA . ILE A 1 87 ? 34.401 26.068 30.237 1.00 18.83 892 ILE A CA 1
ATOM 598 C C . ILE A 1 87 ? 34.606 27.551 30.567 1.00 18.81 892 ILE A C 1
ATOM 599 O O . ILE A 1 87 ? 34.753 28.380 29.666 1.00 18.90 892 ILE A O 1
ATOM 604 N N . GLY A 1 88 ? 34.635 27.878 31.855 1.00 18.90 893 GLY A N 1
ATOM 605 C CA . GLY A 1 88 ? 34.821 29.259 32.284 1.00 18.92 893 GLY A CA 1
ATOM 606 C C . GLY A 1 88 ? 33.533 30.057 32.246 1.00 19.13 893 GLY A C 1
ATOM 607 O O . GLY A 1 88 ? 32.466 29.523 31.933 1.00 19.01 893 GLY A O 1
ATOM 608 N N . HIS A 1 89 ? 33.630 31.346 32.559 1.00 19.44 894 HIS A N 1
ATOM 609 C CA . HIS A 1 89 ? 32.435 32.167 32.720 1.00 19.82 894 HIS A CA 1
ATOM 610 C C . HIS A 1 89 ? 31.926 32.832 31.442 1.00 19.33 894 HIS A C 1
ATOM 611 O O . HIS A 1 89 ? 32.698 33.272 30.588 1.00 19.44 894 HIS A O 1
ATOM 618 N N . HIS A 1 90 ? 30.602 32.861 31.332 1.00 18.86 895 HIS A N 1
ATOM 619 C CA . HIS A 1 90 ? 29.884 33.598 30.299 1.00 18.43 895 HIS A CA 1
ATOM 620 C C . HIS A 1 90 ? 28.555 34.000 30.922 1.00 18.10 895 HIS A C 1
ATOM 621 O O . HIS A 1 90 ? 28.022 33.280 31.772 1.00 18.02 895 HIS A O 1
ATOM 628 N N . LEU A 1 91 ? 28.019 35.146 30.510 1.00 17.98 896 LEU A N 1
ATOM 629 C CA . LEU A 1 91 ? 26.737 35.624 31.037 1.00 17.91 896 LEU A CA 1
ATOM 630 C C . LEU A 1 91 ? 25.617 34.585 30.907 1.00 17.45 896 LEU A C 1
ATOM 631 O O . LEU A 1 91 ? 24.744 34.489 31.772 1.00 17.58 896 LEU A O 1
ATOM 636 N N . ASN A 1 92 ? 25.661 33.806 29.830 1.00 17.18 897 ASN A N 1
ATOM 637 C CA . ASN A 1 92 ? 24.563 32.908 29.484 1.00 16.92 897 ASN A CA 1
ATOM 638 C C . ASN A 1 92 ? 24.829 31.433 29.789 1.00 17.09 897 ASN A C 1
ATOM 639 O O . ASN A 1 92 ? 24.187 30.545 29.230 1.00 16.45 897 ASN A O 1
ATOM 644 N N . VAL A 1 93 ? 25.795 31.186 30.670 1.00 17.31 898 VAL A N 1
ATOM 645 C CA . VAL A 1 93 ? 26.007 29.856 31.242 1.00 17.99 898 VAL A CA 1
ATOM 646 C C . VAL A 1 93 ? 25.932 29.987 32.758 1.00 18.31 898 VAL A C 1
ATOM 647 O O . VAL A 1 93 ? 26.433 30.959 33.321 1.00 18.48 898 VAL A O 1
ATOM 651 N N . VAL A 1 94 ? 25.285 29.031 33.421 1.00 18.34 899 VAL A N 1
ATOM 652 C CA . VAL A 1 94 ? 25.194 29.079 34.881 1.00 19.02 899 VAL A CA 1
ATOM 653 C C . VAL A 1 94 ? 26.615 29.198 35.437 1.00 18.89 899 VAL A C 1
ATOM 654 O O . VAL A 1 94 ? 27.521 28.474 35.017 1.00 19.41 899 VAL A O 1
ATOM 658 N N . ASN A 1 95 ? 26.823 30.154 36.332 1.00 18.76 900 ASN A N 1
ATOM 659 C CA . ASN A 1 95 ? 28.184 30.487 36.718 1.00 18.57 900 ASN A CA 1
ATOM 660 C C . ASN A 1 95 ? 28.645 29.837 38.010 1.00 17.57 900 ASN A C 1
ATOM 661 O O . ASN A 1 95 ? 28.001 29.939 39.055 1.00 16.87 900 ASN A O 1
ATOM 666 N N . LEU A 1 96 ? 29.759 29.126 37.883 1.00 16.68 901 LEU A N 1
ATOM 667 C CA . LEU A 1 96 ? 30.393 28.433 38.986 1.00 16.18 901 LEU A CA 1
ATOM 668 C C . LEU A 1 96 ? 31.058 29.441 39.915 1.00 16.05 901 LEU A C 1
ATOM 669 O O . LEU A 1 96 ? 31.814 30.306 39.464 1.00 15.93 901 LEU A O 1
ATOM 674 N N . LEU A 1 97 ? 30.766 29.316 41.206 1.00 15.73 902 LEU A N 1
ATOM 675 C CA . LEU A 1 97 ? 31.296 30.225 42.222 1.00 15.97 902 LEU A CA 1
ATOM 676 C C . LEU A 1 97 ? 32.336 29.568 43.121 1.00 15.93 902 LEU A C 1
ATOM 677 O O . LEU A 1 97 ? 33.227 30.242 43.638 1.00 16.30 902 LEU A O 1
ATOM 682 N N . GLY A 1 98 ? 32.220 28.258 43.311 1.00 15.76 903 GLY A N 1
ATOM 683 C CA . GLY A 1 98 ? 33.150 27.541 44.175 1.00 15.70 903 GLY A CA 1
ATOM 684 C C . GLY A 1 98 ? 32.717 26.114 44.402 1.00 15.75 903 GLY A C 1
ATOM 685 O O . GLY A 1 98 ? 31.715 25.668 43.845 1.00 15.54 903 GLY A O 1
ATOM 686 N N . ALA A 1 99 ? 33.475 25.397 45.228 1.00 15.98 904 ALA A N 1
ATOM 687 C CA . ALA A 1 99 ? 33.177 24.004 45.519 1.00 16.34 904 ALA A CA 1
ATOM 688 C C . ALA A 1 99 ? 33.671 23.614 46.901 1.00 16.64 904 ALA A C 1
ATOM 689 O O . ALA A 1 99 ? 34.614 24.208 47.419 1.00 16.67 904 ALA A O 1
ATOM 691 N N . CYS A 1 100 ? 33.016 22.619 47.489 1.00 17.18 905 CYS A N 1
ATOM 692 C CA . CYS A 1 100 ? 33.492 21.993 48.715 1.00 17.97 905 CYS A CA 1
ATOM 693 C C . CYS A 1 100 ? 33.904 20.569 48.364 1.00 18.22 905 CYS A C 1
ATOM 694 O O . CYS A 1 100 ? 33.054 19.741 48.041 1.00 18.29 905 CYS A O 1
ATOM 697 N N . THR A 1 101 ? 35.210 20.300 48.405 1.00 18.86 906 THR A N 1
ATOM 698 C CA . THR A 1 101 ? 35.757 19.006 47.974 1.00 19.57 906 THR A CA 1
ATOM 699 C C . THR A 1 101 ? 36.547 18.287 49.070 1.00 20.22 906 THR A C 1
ATOM 700 O O . THR A 1 101 ? 36.814 17.088 48.955 1.00 20.73 906 THR A O 1
ATOM 704 N N . LYS A 1 102 ? 36.910 19.024 50.120 1.00 21.01 907 LYS A N 1
ATOM 705 C CA . LYS A 1 102 ? 37.716 18.500 51.232 1.00 21.72 907 LYS A CA 1
ATOM 706 C C . LYS A 1 102 ? 37.128 17.228 51.849 1.00 22.18 907 LYS A C 1
ATOM 707 O O . LYS A 1 102 ? 35.914 17.113 51.988 1.00 22.36 907 LYS A O 1
ATOM 709 N N . PRO A 1 103 ? 37.991 16.259 52.214 1.00 22.60 908 PRO A N 1
ATOM 710 C CA . PRO A 1 103 ? 37.510 15.048 52.888 1.00 22.85 908 PRO A CA 1
ATOM 711 C C . PRO A 1 103 ? 36.746 15.355 54.177 1.00 22.90 908 PRO A C 1
ATOM 712 O O . PRO A 1 103 ? 36.993 16.381 54.818 1.00 23.19 908 PRO A O 1
ATOM 716 N N . GLY A 1 104 ? 35.823 14.469 54.543 1.00 22.87 909 GLY A N 1
ATOM 717 C CA . GLY A 1 104 ? 35.051 14.616 55.775 1.00 22.65 909 GLY A CA 1
ATOM 718 C C . GLY A 1 104 ? 33.662 15.181 55.560 1.00 22.30 909 GLY A C 1
ATOM 719 O O . GLY A 1 104 ? 32.867 15.278 56.499 1.00 22.60 909 GLY A O 1
ATOM 720 N N . GLY A 1 105 ? 33.373 15.560 54.318 1.00 21.80 910 GLY A N 1
ATOM 721 C CA . GLY A 1 105 ? 32.068 16.092 53.951 1.00 20.96 910 GLY A CA 1
ATOM 722 C C . GLY A 1 105 ? 31.728 15.754 52.511 1.00 20.34 910 GLY A C 1
ATOM 723 O O . GLY A 1 105 ? 32.588 15.278 51.768 1.00 20.10 910 GLY A O 1
ATOM 724 N N . PRO A 1 106 ? 30.468 15.991 52.108 1.00 19.94 911 PRO A N 1
ATOM 725 C CA . PRO A 1 106 ? 30.053 15.664 50.747 1.00 19.51 911 PRO A CA 1
ATOM 726 C C . PRO A 1 106 ? 30.562 16.669 49.718 1.00 19.08 911 PRO A C 1
ATOM 727 O O . PRO A 1 106 ? 30.795 17.835 50.044 1.00 19.01 911 PRO A O 1
ATOM 731 N N . LEU A 1 107 ? 30.735 16.207 48.484 1.00 18.61 912 LEU A N 1
ATOM 732 C CA . LEU A 1 107 ? 31.100 17.085 47.381 1.00 18.54 912 LEU A CA 1
ATOM 733 C C . LEU A 1 107 ? 29.945 18.038 47.076 1.00 18.29 912 LEU A C 1
ATOM 734 O O . LEU A 1 107 ? 28.806 17.610 46.879 1.00 18.11 912 LEU A O 1
ATOM 739 N N . MET A 1 108 ? 30.250 19.332 47.063 1.00 18.28 913 MET A N 1
ATOM 740 C CA . MET A 1 108 ? 29.252 20.361 46.793 1.00 19.04 913 MET A CA 1
ATOM 741 C C . MET A 1 108 ? 29.760 21.305 45.715 1.00 17.57 913 MET A C 1
ATOM 742 O O . MET A 1 108 ? 30.880 21.809 45.799 1.00 17.51 913 MET A O 1
ATOM 747 N N . VAL A 1 109 ? 28.934 21.527 44.698 1.00 16.57 914 VAL A N 1
ATOM 748 C CA . VAL A 1 109 ? 29.284 22.418 43.600 1.00 15.70 914 VAL A CA 1
ATOM 749 C C . VAL A 1 109 ? 28.360 23.632 43.662 1.00 15.39 914 VAL A C 1
ATOM 750 O O . VAL A 1 109 ? 27.138 23.497 43.554 1.00 14.74 914 VAL A O 1
ATOM 754 N N . ILE A 1 110 ? 28.957 24.807 43.854 1.00 14.93 915 ILE A N 1
ATOM 755 C CA . ILE A 1 110 ? 28.211 26.025 44.162 1.00 15.29 915 ILE A CA 1
ATOM 756 C C . ILE A 1 110 ? 28.115 26.946 42.949 1.00 15.09 915 ILE A C 1
ATOM 757 O O . ILE A 1 110 ? 29.129 27.351 42.384 1.00 15.09 915 ILE A O 1
ATOM 762 N N . VAL A 1 111 ? 26.885 27.271 42.559 1.00 15.33 916 VAL A N 1
ATOM 763 C CA . VAL A 1 111 ? 26.640 28.157 41.420 1.00 15.62 916 VAL A CA 1
ATOM 764 C C . VAL A 1 111 ? 25.754 29.335 41.813 1.00 16.01 916 VAL A C 1
ATOM 765 O O . VAL A 1 111 ? 25.108 29.323 42.865 1.00 15.73 916 VAL A O 1
ATOM 769 N N . GLU A 1 112 ? 25.732 30.354 40.959 1.00 16.57 917 GLU A N 1
ATOM 770 C CA . GLU A 1 112 ? 24.890 31.525 41.186 1.00 17.77 917 GLU A CA 1
ATOM 771 C C . GLU A 1 112 ? 23.407 31.160 41.228 1.00 17.76 917 GLU A C 1
ATOM 772 O O . GLU A 1 112 ? 22.945 30.301 40.470 1.00 18.32 917 GLU A O 1
ATOM 778 N N . PHE A 1 113 ? 22.672 31.822 42.115 1.00 17.96 918 PHE A N 1
ATOM 779 C CA . PHE A 1 113 ? 21.238 31.607 42.257 1.00 17.98 918 PHE A CA 1
ATOM 780 C C . PHE A 1 113 ? 20.490 32.385 41.177 1.00 18.13 918 PHE A C 1
ATOM 781 O O . PHE A 1 113 ? 20.743 33.575 40.971 1.00 18.37 918 PHE A O 1
ATOM 789 N N . CYS A 1 114 ? 19.577 31.701 40.492 1.00 17.97 919 CYS A N 1
ATOM 790 C CA . CYS A 1 114 ? 18.775 32.314 39.438 1.00 18.27 919 CYS A CA 1
ATOM 791 C C . CYS A 1 114 ? 17.323 32.447 39.894 1.00 18.58 919 CYS A C 1
ATOM 792 O O . CYS A 1 114 ? 16.604 31.454 40.021 1.00 18.66 919 CYS A O 1
ATOM 795 N N . LYS A 1 115 ? 16.923 33.695 40.131 1.00 19.19 920 LYS A N 1
ATOM 796 C CA . LYS A 1 115 ? 15.650 34.071 40.759 1.00 19.94 920 LYS A CA 1
ATOM 797 C C . LYS A 1 115 ? 14.418 33.269 40.327 1.00 19.38 920 LYS A C 1
ATOM 798 O O . LYS A 1 115 ? 13.638 32.821 41.168 1.00 19.53 920 LYS A O 1
ATOM 804 N N . PHE A 1 116 ? 14.246 33.097 39.020 1.00 19.02 921 PHE A N 1
ATOM 805 C CA . PHE A 1 116 ? 13.001 32.543 38.494 1.00 18.77 921 PHE A CA 1
ATOM 806 C C . PHE A 1 116 ? 13.023 31.038 38.230 1.00 18.41 921 PHE A C 1
ATOM 807 O O . PHE A 1 116 ? 12.005 30.462 37.835 1.00 18.28 921 PHE A O 1
ATOM 815 N N . GLY A 1 117 ? 14.172 30.404 38.462 1.00 17.89 922 GLY A N 1
ATOM 816 C CA . GLY A 1 117 ? 14.309 28.965 38.243 1.00 17.41 922 GLY A CA 1
ATOM 817 C C . GLY A 1 117 ? 14.278 28.590 36.772 1.00 17.23 922 GLY A C 1
ATOM 818 O O . GLY A 1 117 ? 14.577 29.417 35.906 1.00 17.02 922 GLY A O 1
ATOM 819 N N . ASN A 1 118 ? 13.897 27.347 36.488 1.00 17.03 923 ASN A N 1
ATOM 820 C CA . ASN A 1 118 ? 13.923 26.834 35.116 1.00 17.08 923 ASN A CA 1
ATOM 821 C C . ASN A 1 118 ? 12.904 27.524 34.206 1.00 16.96 923 ASN A C 1
ATOM 822 O O . ASN A 1 118 ? 11.789 27.858 34.630 1.00 16.94 923 ASN A O 1
ATOM 827 N N . LEU A 1 119 ? 13.302 27.718 32.952 1.00 16.86 924 LEU A N 1
ATOM 828 C CA . LEU A 1 119 ? 12.533 28.498 31.988 1.00 16.86 924 LEU A CA 1
ATOM 829 C C . LEU A 1 119 ? 11.226 27.836 31.545 1.00 17.03 924 LEU A C 1
ATOM 830 O O . LEU A 1 119 ? 10.253 28.531 31.247 1.00 17.13 924 LEU A O 1
ATOM 835 N N . SER A 1 120 ? 11.203 26.506 31.492 1.00 17.23 925 SER A N 1
ATOM 836 C CA . SER A 1 120 ? 9.989 25.794 31.078 1.00 18.01 925 SER A CA 1
ATOM 837 C C . SER A 1 120 ? 8.827 26.093 32.023 1.00 17.98 925 SER A C 1
ATOM 838 O O . SER A 1 120 ? 7.761 26.535 31.586 1.00 18.25 925 SER A O 1
ATOM 841 N N . THR A 1 121 ? 9.046 25.861 33.316 1.00 17.99 926 THR A N 1
ATOM 842 C CA . THR A 1 121 ? 8.038 26.130 34.338 1.00 18.25 926 THR A CA 1
ATOM 843 C C . THR A 1 121 ? 7.657 27.608 34.365 1.00 18.22 926 THR A C 1
ATOM 844 O O . THR A 1 121 ? 6.480 27.947 34.500 1.00 18.30 926 THR A O 1
ATOM 848 N N . TYR A 1 122 ? 8.648 28.486 34.216 1.00 18.07 927 TYR A N 1
ATOM 849 C CA . TYR A 1 122 ? 8.391 29.921 34.240 1.00 18.28 927 TYR A CA 1
ATOM 850 C C . TYR A 1 122 ? 7.479 30.373 33.102 1.00 18.47 927 TYR A C 1
ATOM 851 O O . TYR A 1 122 ? 6.484 31.052 33.340 1.00 18.44 927 TYR A O 1
ATOM 860 N N . LEU A 1 123 ? 7.822 30.009 31.869 1.00 18.68 928 LEU A N 1
ATOM 861 C CA . LEU A 1 123 ? 7.023 30.424 30.715 1.00 19.16 928 LEU A CA 1
ATOM 862 C C . LEU A 1 123 ? 5.592 29.897 30.805 1.00 19.63 928 LEU A C 1
ATOM 863 O O . LEU A 1 123 ? 4.642 30.598 30.452 1.00 19.28 928 LEU A O 1
ATOM 868 N N . ARG A 1 124 ? 5.455 28.670 31.305 1.00 20.34 929 ARG A N 1
ATOM 869 C CA . ARG A 1 124 ? 4.154 28.027 31.475 1.00 21.44 929 ARG A CA 1
ATOM 870 C C . ARG A 1 124 ? 3.266 28.792 32.462 1.00 21.61 929 ARG A C 1
ATOM 871 O O . ARG A 1 124 ? 2.037 28.692 32.407 1.00 21.77 929 ARG A O 1
ATOM 879 N N . SER A 1 125 ? 3.896 29.563 33.349 1.00 21.79 930 SER A N 1
ATOM 880 C CA . SER A 1 125 ? 3.187 30.348 34.362 1.00 22.08 930 SER A CA 1
ATOM 881 C C . SER A 1 125 ? 2.759 31.732 33.863 1.00 22.16 930 SER A C 1
ATOM 882 O O . SER A 1 125 ? 2.046 32.453 34.567 1.00 22.59 930 SER A O 1
ATOM 885 N N . LYS A 1 126 ? 3.185 32.092 32.652 1.00 22.08 931 LYS A N 1
ATOM 886 C CA . LYS A 1 126 ? 3.003 33.452 32.134 1.00 22.13 931 LYS A CA 1
ATOM 887 C C . LYS A 1 126 ? 2.005 33.566 30.973 1.00 22.21 931 LYS A C 1
ATOM 888 O O . LYS A 1 126 ? 1.971 34.588 30.284 1.00 22.20 931 LYS A O 1
ATOM 894 N N . ARG A 1 127 ? 1.192 32.530 30.764 1.00 22.35 932 ARG A N 1
ATOM 895 C CA . ARG A 1 127 ? 0.215 32.521 29.667 1.00 22.58 932 ARG A CA 1
ATOM 896 C C . ARG A 1 127 ? -0.784 33.681 29.771 1.00 22.78 932 ARG A C 1
ATOM 897 O O . ARG A 1 127 ? -1.172 34.263 28.756 1.00 22.91 932 ARG A O 1
ATOM 905 N N . ASN A 1 128 ? -1.185 34.005 31.000 1.00 23.22 933 ASN A N 1
ATOM 906 C CA . ASN A 1 128 ? -2.122 35.099 31.274 1.00 23.77 933 ASN A CA 1
ATOM 907 C C . ASN A 1 128 ? -1.398 36.436 31.463 1.00 24.00 933 ASN A C 1
ATOM 908 O O . ASN A 1 128 ? -2.025 37.464 31.732 1.00 24.00 933 ASN A O 1
ATOM 913 N N . GLU A 1 129 ? -0.075 36.409 31.314 1.00 24.14 934 GLU A N 1
ATOM 914 C CA . GLU A 1 129 ? 0.764 37.595 31.479 1.00 24.60 934 GLU A CA 1
ATOM 915 C C . GLU A 1 129 ? 1.716 37.745 30.289 1.00 24.45 934 GLU A C 1
ATOM 916 O O . GLU A 1 129 ? 2.925 37.936 30.453 1.00 24.31 934 GLU A O 1
ATOM 922 N N . PHE A 1 130 ? 1.147 37.647 29.089 1.00 24.51 935 PHE A N 1
ATOM 923 C CA . PHE A 1 130 ? 1.891 37.791 27.842 1.00 24.65 935 PHE A CA 1
ATOM 924 C C . PHE A 1 130 ? 1.141 38.677 26.852 1.00 25.11 935 PHE A C 1
ATOM 925 O O . PHE A 1 130 ? -0.071 38.532 26.665 1.00 25.11 935 PHE A O 1
ATOM 933 N N . VAL A 1 131 ? 1.876 39.594 26.229 1.00 25.60 936 VAL A N 1
ATOM 934 C CA . VAL A 1 131 ? 1.381 40.388 25.104 1.00 26.40 936 VAL A CA 1
ATOM 935 C C . VAL A 1 131 ? 2.454 40.403 24.014 1.00 26.86 936 VAL A C 1
ATOM 936 O O . VAL A 1 131 ? 3.636 40.525 24.325 1.00 26.70 936 VAL A O 1
ATOM 940 N N . PRO A 1 132 ? 2.057 40.254 22.734 1.00 27.40 937 PRO A N 1
ATOM 941 C CA . PRO A 1 132 ? 3.071 40.289 21.675 1.00 28.01 937 PRO A CA 1
ATOM 942 C C . PRO A 1 132 ? 3.847 41.607 21.686 1.00 28.66 937 PRO A C 1
ATOM 943 O O . PRO A 1 132 ? 5.078 41.602 21.628 1.00 28.76 937 PRO A O 1
ATOM 947 N N . TYR A 1 133 ? 3.120 42.718 21.783 1.00 29.36 938 TYR A N 1
ATOM 948 C CA . TYR A 1 133 ? 3.714 44.047 21.883 1.00 30.13 938 TYR A CA 1
ATOM 949 C C . TYR A 1 133 ? 3.015 44.858 22.966 1.00 30.26 938 TYR A C 1
ATOM 950 O O . TYR A 1 133 ? 1.799 44.754 23.141 1.00 30.52 938 TYR A O 1
ATOM 959 N N . TYR A 1 141 ? 0.843 46.832 31.754 1.00 35.91 996 TYR A N 1
ATOM 960 C CA . TYR A 1 141 ? 1.421 45.562 31.323 1.00 35.82 996 TYR A CA 1
ATOM 961 C C . TYR A 1 141 ? 2.855 45.394 31.832 1.00 35.59 996 TYR A C 1
ATOM 962 O O . TYR A 1 141 ? 3.714 44.841 31.137 1.00 35.63 996 TYR A O 1
ATOM 971 N N . LYS A 1 142 ? 3.111 45.875 33.047 1.00 35.27 997 LYS A N 1
ATOM 972 C CA . LYS A 1 142 ? 4.415 45.688 33.679 1.00 34.93 997 LYS A CA 1
ATOM 973 C C . LYS A 1 142 ? 4.555 44.245 34.162 1.00 34.44 997 LYS A C 1
ATOM 974 O O . LYS A 1 142 ? 3.580 43.633 34.610 1.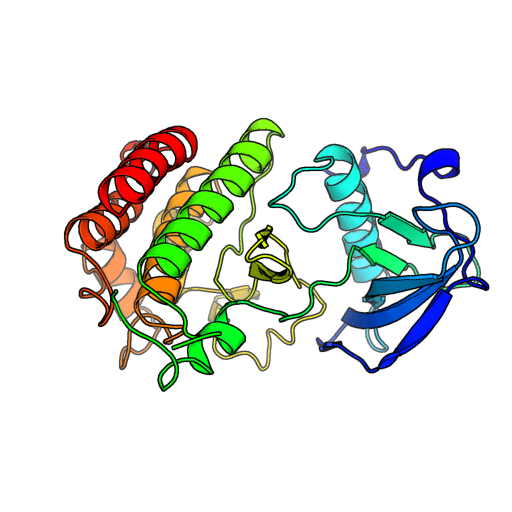00 34.64 997 LYS A O 1
ATOM 980 N N . ASP A 1 143 ? 5.769 43.709 34.043 1.00 33.75 998 ASP A N 1
ATOM 981 C CA . ASP A 1 143 ? 6.071 42.306 34.364 1.00 32.85 998 ASP A CA 1
ATOM 982 C C . ASP A 1 143 ? 5.455 41.304 33.376 1.00 31.90 998 ASP A C 1
ATOM 983 O O . ASP A 1 143 ? 5.681 40.099 33.492 1.00 31.93 998 ASP A O 1
ATOM 988 N N . PHE A 1 144 ? 4.682 41.807 32.413 1.00 30.61 999 PHE A N 1
ATOM 989 C CA . PHE A 1 144 ? 4.190 40.994 31.303 1.00 29.37 999 PHE A CA 1
ATOM 990 C C . PHE A 1 144 ? 5.354 40.589 30.409 1.00 28.44 999 PHE A C 1
ATOM 991 O O . PHE A 1 144 ? 6.272 41.381 30.172 1.00 28.35 999 PHE A O 1
ATOM 999 N N . LEU A 1 145 ? 5.322 39.349 29.932 1.00 27.13 1000 LEU A N 1
ATOM 1000 C CA . LEU A 1 145 ? 6.244 38.910 28.895 1.00 26.04 1000 LEU A CA 1
ATOM 1001 C C . LEU A 1 145 ? 5.786 39.441 27.549 1.00 25.39 1000 LEU A C 1
ATOM 1002 O O . LEU A 1 145 ? 4.590 39.640 27.324 1.00 24.94 1000 LEU A O 1
ATOM 1007 N N . THR A 1 146 ? 6.745 39.680 26.663 1.00 24.70 1001 THR A N 1
ATOM 1008 C CA . THR A 1 146 ? 6.455 40.141 25.313 1.00 24.10 1001 THR A CA 1
ATOM 1009 C C . THR A 1 146 ? 7.228 39.315 24.299 1.00 23.83 1001 THR A C 1
ATOM 1010 O O . THR A 1 146 ? 8.109 38.533 24.663 1.00 23.37 1001 THR A O 1
ATOM 1014 N N . LEU A 1 147 ? 6.900 39.499 23.024 1.00 23.45 1002 LEU A N 1
ATOM 1015 C CA . LEU A 1 147 ? 7.625 38.859 21.935 1.00 23.32 1002 LEU A CA 1
ATOM 1016 C C . LEU A 1 147 ? 9.120 39.179 22.011 1.00 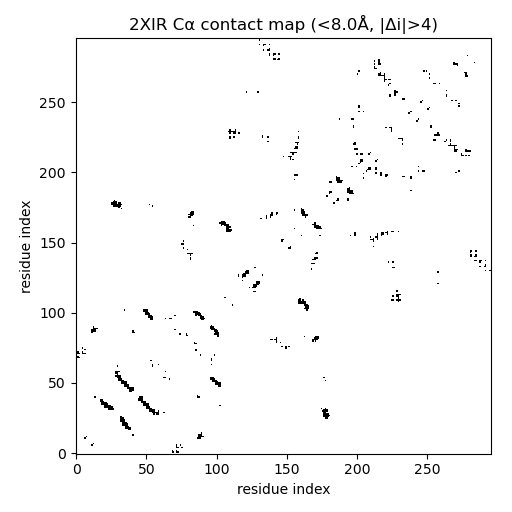22.93 1002 LEU A C 1
ATOM 1017 O O . LEU A 1 147 ? 9.956 38.311 21.754 1.00 22.95 1002 LEU A O 1
ATOM 1022 N N . GLU A 1 148 ? 9.444 40.417 22.386 1.00 22.44 1003 GLU A N 1
ATOM 1023 C CA . GLU A 1 148 ? 10.834 40.838 22.556 1.00 22.12 1003 GLU A CA 1
ATOM 1024 C C . GLU A 1 148 ? 11.568 39.981 23.591 1.00 21.22 1003 GLU A C 1
ATOM 1025 O O . GLU A 1 148 ? 12.695 39.555 23.343 1.00 21.13 1003 GLU A O 1
ATOM 1031 N N . HIS A 1 149 ? 10.928 39.732 24.736 1.00 20.32 1004 HIS A N 1
ATOM 1032 C CA . HIS A 1 149 ? 11.494 38.848 25.763 1.00 19.43 1004 HIS A CA 1
ATOM 1033 C C . HIS A 1 149 ? 11.831 37.478 25.181 1.00 19.04 1004 HIS A C 1
ATOM 1034 O O . HIS A 1 149 ? 12.925 36.956 25.396 1.00 18.67 1004 HIS A O 1
ATOM 1041 N N . LEU A 1 150 ? 10.880 36.903 24.447 1.00 18.28 1005 LEU A N 1
ATOM 1042 C CA . LEU A 1 150 ? 11.027 35.566 23.875 1.00 18.18 1005 LEU A CA 1
ATOM 1043 C C . LEU A 1 150 ? 12.184 35.472 22.884 1.00 17.98 1005 LEU A C 1
ATOM 1044 O O . LEU A 1 150 ? 12.981 34.532 22.943 1.00 17.52 1005 LEU A O 1
ATOM 1049 N N . ILE A 1 151 ? 12.280 36.447 21.981 1.00 17.83 1006 ILE A N 1
ATOM 1050 C CA . ILE A 1 151 ? 13.390 36.499 21.026 1.00 18.08 1006 ILE A CA 1
ATOM 1051 C C . ILE A 1 151 ? 14.706 36.750 21.764 1.00 18.14 1006 ILE A C 1
ATOM 1052 O O . ILE A 1 151 ? 15.744 36.182 21.409 1.00 18.18 1006 ILE A O 1
ATOM 1057 N N . CYS A 1 152 ? 14.649 37.589 22.795 1.00 18.56 1007 CYS A N 1
ATOM 1058 C CA . CYS A 1 152 ? 15.825 37.887 23.609 1.00 18.16 1007 CYS A CA 1
ATOM 1059 C C . CYS A 1 152 ? 16.367 36.648 24.325 1.00 17.78 1007 CYS A C 1
ATOM 1060 O O . CYS A 1 152 ? 17.578 36.414 24.322 1.00 17.67 1007 CYS A O 1
ATOM 1063 N N . TYR A 1 153 ? 15.477 35.852 24.920 1.00 17.19 1008 TYR A N 1
ATOM 1064 C CA . TYR A 1 153 ? 15.888 34.598 25.566 1.00 16.81 1008 TYR A CA 1
ATOM 1065 C C . TYR A 1 153 ? 16.543 33.658 24.555 1.00 16.59 1008 TYR A C 1
ATOM 1066 O O . TYR A 1 153 ? 17.568 33.036 24.841 1.00 16.30 1008 TYR A O 1
ATOM 1075 N N . SER A 1 154 ? 15.941 33.566 23.371 1.00 16.06 1009 SER A N 1
ATOM 1076 C CA . SER A 1 154 ? 16.434 32.712 22.299 1.00 15.71 1009 SER A CA 1
ATOM 1077 C C . SER A 1 154 ? 17.843 33.117 21.878 1.00 15.76 1009 SER A C 1
ATOM 1078 O O . SER A 1 154 ? 18.733 32.268 21.765 1.00 15.60 1009 SER A O 1
ATOM 1081 N N . PHE A 1 155 ? 18.029 34.418 21.656 1.00 15.63 1010 PHE A N 1
ATOM 1082 C CA . PHE A 1 155 ? 19.324 34.999 21.304 1.00 15.61 1010 PHE A CA 1
ATOM 1083 C C . PHE A 1 155 ? 20.374 34.682 22.370 1.00 15.44 1010 PHE A C 1
ATOM 1084 O O . PHE A 1 155 ? 21.484 34.259 22.049 1.00 15.63 1010 PHE A O 1
ATOM 1092 N N . GLN A 1 156 ? 20.007 34.868 23.637 1.00 15.39 1011 GLN A N 1
ATOM 1093 C CA . GLN A 1 156 ? 20.918 34.599 24.751 1.00 14.98 1011 GLN A CA 1
ATOM 1094 C C . GLN A 1 156 ? 21.346 33.136 24.825 1.00 15.03 1011 GLN A C 1
ATOM 1095 O O . GLN A 1 156 ? 22.520 32.841 25.059 1.00 15.02 1011 GLN A O 1
ATOM 1101 N N . VAL A 1 157 ? 20.404 32.214 24.642 1.00 14.93 1012 VAL A N 1
ATOM 1102 C CA . VAL A 1 157 ? 20.765 30.794 24.663 1.00 15.04 1012 VAL A CA 1
ATOM 1103 C C . VAL A 1 157 ? 21.716 30.468 23.507 1.00 15.01 1012 VAL A C 1
ATOM 1104 O O . VAL A 1 157 ? 22.678 29.725 23.690 1.00 15.40 1012 VAL A O 1
ATOM 1108 N N . ALA A 1 158 ? 21.462 31.049 22.333 1.00 15.00 1013 ALA A N 1
ATOM 1109 C CA . ALA A 1 158 ? 22.356 30.879 21.190 1.00 15.22 1013 ALA A CA 1
ATOM 1110 C C . ALA A 1 158 ? 23.768 31.376 21.509 1.00 15.29 1013 ALA A C 1
ATOM 1111 O O . ALA A 1 158 ? 24.753 30.721 21.162 1.00 15.63 1013 ALA A O 1
ATOM 1113 N N . LYS A 1 159 ? 23.854 32.530 22.171 1.00 15.58 1014 LYS A N 1
ATOM 1114 C CA . LYS A 1 159 ? 25.141 33.088 22.611 1.00 15.83 1014 LYS A CA 1
ATOM 1115 C C . LYS A 1 159 ? 25.864 32.147 23.569 1.00 15.83 1014 LYS A C 1
ATOM 1116 O O . LYS A 1 159 ? 27.069 31.926 23.440 1.00 16.06 1014 LYS A O 1
ATOM 1122 N N . GLY A 1 160 ? 25.122 31.590 24.524 1.00 15.84 1015 GLY A N 1
ATOM 1123 C CA . GLY A 1 160 ? 25.691 30.657 25.491 1.00 15.58 1015 GLY A CA 1
ATOM 1124 C C . GLY A 1 160 ? 26.185 29.381 24.837 1.00 15.82 1015 GLY A C 1
ATOM 1125 O O . GLY A 1 160 ? 27.238 28.858 25.198 1.00 15.69 1015 GLY A O 1
ATOM 1126 N N . MET A 1 161 ? 25.422 28.882 23.870 1.00 15.85 1016 MET A N 1
ATOM 1127 C CA . MET A 1 161 ? 25.789 27.672 23.138 1.00 16.02 1016 MET A CA 1
ATOM 1128 C C . MET A 1 161 ? 26.964 27.893 22.187 1.00 16.24 1016 MET A C 1
ATOM 1129 O O . MET A 1 161 ? 27.800 27.005 22.017 1.00 16.20 1016 MET A O 1
ATOM 1134 N N . GLU A 1 162 ? 27.018 29.071 21.565 1.00 16.63 1017 GLU A N 1
ATOM 1135 C CA . GLU A 1 162 ? 28.177 29.456 20.760 1.00 17.29 1017 GLU A CA 1
ATOM 1136 C C . GLU A 1 162 ? 29.432 29.456 21.631 1.00 17.15 1017 GLU A C 1
ATOM 1137 O O . GLU A 1 162 ? 30.495 28.995 21.206 1.00 17.19 1017 GLU A O 1
ATOM 1143 N N . PHE A 1 163 ? 29.299 29.972 22.850 1.00 17.34 1018 PHE A N 1
ATOM 1144 C CA . PHE A 1 163 ? 30.397 29.977 23.807 1.00 17.60 1018 PHE A CA 1
ATOM 1145 C C . PHE A 1 163 ? 30.813 28.560 24.202 1.00 17.84 1018 PHE A C 1
ATOM 1146 O O . PHE A 1 163 ? 32.002 28.237 24.195 1.00 17.93 1018 PHE A O 1
ATOM 1154 N N . LEU A 1 164 ? 29.839 27.717 24.540 1.00 18.18 1019 LEU A N 1
ATOM 1155 C CA . LEU A 1 164 ? 30.129 26.329 24.904 1.00 18.80 1019 LEU A CA 1
ATOM 1156 C C . LEU A 1 164 ? 30.878 25.606 23.783 1.00 18.96 1019 LEU A C 1
ATOM 1157 O O . LEU A 1 164 ? 31.850 24.889 24.039 1.00 18.77 1019 LEU A O 1
ATOM 1162 N N . ALA A 1 165 ? 30.434 25.819 22.545 1.00 19.22 1020 ALA A N 1
ATOM 1163 C CA . ALA A 1 165 ? 31.075 25.225 21.370 1.00 19.83 1020 ALA A CA 1
ATOM 1164 C C . ALA A 1 165 ? 32.528 25.680 21.213 1.00 20.13 1020 ALA A C 1
ATOM 1165 O O . ALA A 1 165 ? 33.387 24.891 20.808 1.00 20.31 1020 ALA A O 1
ATOM 1167 N N . SER A 1 166 ? 32.796 26.946 21.539 1.00 20.57 1021 SER A N 1
ATOM 1168 C CA . SER A 1 166 ? 34.152 27.504 21.459 1.00 21.21 1021 SER A CA 1
ATOM 1169 C C . SER A 1 166 ? 35.093 26.865 22.481 1.00 21.76 1021 SER A C 1
ATOM 1170 O O . SER A 1 166 ? 36.316 26.892 22.317 1.00 21.81 1021 SER A O 1
ATOM 1173 N N . ARG A 1 167 ? 34.506 26.299 23.533 1.00 22.40 1022 ARG A N 1
ATOM 1174 C CA . ARG A 1 167 ? 35.246 25.583 24.571 1.00 23.12 1022 ARG A CA 1
ATOM 1175 C C . ARG A 1 167 ? 35.375 24.089 24.263 1.00 23.34 1022 ARG A C 1
ATOM 1176 O O . ARG A 1 167 ? 35.825 23.311 25.110 1.00 23.42 1022 ARG A O 1
ATOM 1184 N N . LYS A 1 168 ? 34.978 23.705 23.047 1.00 23.62 1023 LYS A N 1
ATOM 1185 C CA . LYS A 1 168 ? 35.040 22.319 22.563 1.00 24.15 1023 LYS A CA 1
ATOM 1186 C C . LYS A 1 168 ? 34.176 21.373 23.401 1.00 23.77 1023 LYS A C 1
ATOM 1187 O O . LYS A 1 168 ? 34.506 20.194 23.586 1.00 23.95 1023 LYS A O 1
ATOM 1193 N N . CYS A 1 169 ? 33.061 21.905 23.896 1.00 23.46 1024 CYS A N 1
ATOM 1194 C CA . CYS A 1 169 ? 32.115 21.141 24.694 1.00 23.05 1024 CYS A CA 1
ATOM 1195 C C . CYS A 1 169 ? 30.752 21.104 24.024 1.00 22.53 1024 CYS A C 1
ATOM 1196 O O . CYS A 1 169 ? 30.397 22.009 23.263 1.00 22.68 1024 CYS A O 1
ATOM 1199 N N . ILE A 1 170 ? 29.998 20.043 24.300 1.00 21.79 1025 ILE A N 1
ATOM 1200 C CA . ILE A 1 170 ? 28.612 19.947 23.849 1.00 21.59 1025 ILE A CA 1
ATOM 1201 C C . ILE A 1 170 ? 27.696 19.621 25.030 1.00 20.81 1025 ILE A C 1
ATOM 1202 O O . ILE A 1 170 ? 28.141 19.076 26.046 1.00 21.07 1025 ILE A O 1
ATOM 1207 N N . HIS A 1 171 ? 26.421 19.970 24.898 1.00 19.60 1026 HIS A N 1
ATOM 1208 C CA . HIS A 1 171 ? 25.498 19.902 26.024 1.00 18.79 1026 HIS A CA 1
ATOM 1209 C C . HIS A 1 171 ? 24.881 18.523 26.226 1.00 18.57 1026 HIS A C 1
ATOM 1210 O O . HIS A 1 171 ? 24.970 17.956 27.319 1.00 18.30 1026 HIS A O 1
ATOM 1217 N N . ARG A 1 172 ? 24.251 18.003 25.171 1.00 18.20 1027 ARG A N 1
ATOM 1218 C CA . ARG A 1 172 ? 23.614 16.670 25.157 1.00 18.43 1027 ARG A CA 1
ATOM 1219 C C . ARG A 1 172 ? 22.223 16.586 25.810 1.00 17.91 1027 ARG A C 1
ATOM 1220 O O . ARG A 1 172 ? 21.545 15.570 25.676 1.00 18.52 1027 ARG A O 1
ATOM 1228 N N . ASP A 1 173 ? 21.794 17.636 26.507 1.00 17.17 1028 ASP A N 1
ATOM 1229 C CA . ASP A 1 173 ? 20.434 17.670 27.072 1.00 16.70 1028 ASP A CA 1
ATOM 1230 C C . ASP A 1 173 ? 19.859 19.089 27.076 1.00 16.42 1028 ASP A C 1
ATOM 1231 O O . ASP A 1 173 ? 19.307 19.555 28.078 1.00 16.16 1028 ASP A O 1
ATOM 1236 N N . LEU A 1 174 ? 19.984 19.767 25.940 1.00 15.92 1029 LEU A N 1
ATOM 1237 C CA . LEU A 1 174 ? 19.476 21.129 25.809 1.00 15.82 1029 LEU A CA 1
ATOM 1238 C C . LEU A 1 174 ? 17.953 21.122 25.684 1.00 15.41 1029 LEU A C 1
ATOM 1239 O O . LEU A 1 174 ? 17.390 20.402 24.854 1.00 15.56 1029 LEU A O 1
ATOM 1244 N N . ALA A 1 175 ? 17.310 21.919 26.534 1.00 14.91 1030 ALA A N 1
ATOM 1245 C CA . ALA A 1 175 ? 15.855 21.973 26.672 1.00 14.48 1030 ALA A CA 1
ATOM 1246 C C . ALA A 1 175 ? 15.521 23.118 27.622 1.00 14.38 1030 ALA A C 1
ATOM 1247 O O . ALA A 1 175 ? 16.384 23.553 28.391 1.00 14.15 1030 ALA A O 1
ATOM 1249 N N . ALA A 1 176 ? 14.275 23.593 27.595 1.00 14.32 1031 ALA A N 1
ATOM 1250 C CA . ALA A 1 176 ? 13.865 24.712 28.458 1.00 14.29 1031 ALA A CA 1
ATOM 1251 C C . ALA A 1 176 ? 13.996 24.403 29.949 1.00 14.36 1031 ALA A C 1
ATOM 1252 O O . ALA A 1 176 ? 14.272 25.300 30.745 1.00 14.60 1031 ALA A O 1
ATOM 1254 N N . ARG A 1 177 ? 13.810 23.135 30.315 1.00 14.54 1032 ARG A N 1
ATOM 1255 C CA . ARG A 1 177 ? 13.994 22.688 31.701 1.00 14.62 1032 ARG A CA 1
ATOM 1256 C C . ARG A 1 177 ? 15.445 22.859 32.176 1.00 14.51 1032 ARG A C 1
ATOM 1257 O O . ARG A 1 177 ? 15.704 22.886 33.381 1.00 14.54 1032 ARG A O 1
ATOM 1265 N N . ASN A 1 178 ? 16.372 22.952 31.220 1.00 14.17 1033 ASN A N 1
ATOM 1266 C CA . ASN A 1 178 ? 17.794 23.150 31.506 1.00 14.22 1033 ASN A CA 1
ATOM 1267 C C . ASN A 1 178 ? 18.273 24.561 31.160 1.00 14.18 1033 ASN A C 1
ATOM 1268 O O . ASN A 1 178 ? 19.456 24.780 30.898 1.00 14.30 1033 ASN A O 1
ATOM 1273 N N . ILE A 1 179 ? 17.337 25.506 31.139 1.00 14.10 1034 ILE A N 1
ATOM 1274 C CA . ILE A 1 179 ? 17.659 26.925 31.065 1.00 14.14 1034 ILE A CA 1
ATOM 1275 C C . ILE A 1 179 ? 17.137 27.578 32.334 1.00 14.40 1034 ILE A C 1
ATOM 1276 O O . ILE A 1 179 ? 16.020 27.289 32.763 1.00 14.35 1034 ILE A O 1
ATOM 1281 N N . LEU A 1 180 ? 17.951 28.438 32.937 1.00 14.75 1035 LEU A N 1
ATOM 1282 C CA . LEU A 1 180 ? 17.553 29.173 34.136 1.00 15.24 1035 LEU A CA 1
ATOM 1283 C C . LEU A 1 180 ? 17.306 30.640 33.806 1.00 15.56 1035 LEU A C 1
ATOM 1284 O O . LEU A 1 180 ? 18.004 31.220 32.972 1.00 15.54 1035 LEU A O 1
ATOM 1289 N N . LEU A 1 181 ? 16.311 31.233 34.460 1.00 16.02 1036 LEU A N 1
ATOM 1290 C CA . LEU A 1 181 ? 16.041 32.659 34.311 1.00 16.61 1036 LEU A CA 1
ATOM 1291 C C . LEU A 1 181 ? 16.414 33.413 35.583 1.00 17.48 1036 LEU A C 1
ATOM 1292 O O . LEU A 1 181 ? 15.916 33.106 36.669 1.00 17.12 1036 LEU A O 1
ATOM 1297 N N . SER A 1 182 ? 17.304 34.389 35.429 1.00 18.73 1037 SER A N 1
ATOM 1298 C CA . SER A 1 182 ? 17.751 35.221 36.537 1.00 20.13 1037 SER A CA 1
ATOM 1299 C C . SER A 1 182 ? 17.064 36.585 36.465 1.00 20.99 1037 SER A C 1
ATOM 1300 O O . SER A 1 182 ? 16.127 36.777 35.685 1.00 21.02 1037 SER A O 1
ATOM 1303 N N . GLU A 1 183 ? 17.521 37.522 37.291 1.00 22.09 1038 GLU A N 1
ATOM 1304 C CA . GLU A 1 183 ? 17.030 38.900 37.237 1.00 23.18 1038 GLU A CA 1
ATOM 1305 C C . GLU A 1 183 ? 17.481 39.606 35.958 1.00 23.28 1038 GLU A C 1
ATOM 1306 O O . GLU A 1 183 ? 18.408 39.154 35.279 1.00 23.41 1038 GLU A O 1
ATOM 1312 N N . LYS A 1 184 ? 16.792 40.698 35.624 1.00 23.36 1039 LYS A N 1
ATOM 1313 C CA . LYS A 1 184 ? 17.100 41.527 34.451 1.00 23.46 1039 LYS A CA 1
ATOM 1314 C C . LYS A 1 184 ? 17.071 40.749 33.127 1.00 22.88 1039 LYS A C 1
ATOM 1315 O O . LYS A 1 184 ? 17.839 41.034 32.202 1.00 23.01 1039 LYS A O 1
ATOM 1321 N N . ASN A 1 185 ? 16.171 39.767 33.066 1.00 22.21 1040 ASN A N 1
ATOM 1322 C CA . ASN A 1 185 ? 15.901 38.966 31.863 1.00 21.59 1040 ASN A CA 1
ATOM 1323 C C . ASN A 1 185 ? 17.091 38.178 31.298 1.00 20.59 1040 ASN A C 1
ATOM 1324 O O . ASN A 1 185 ? 17.126 37.855 30.110 1.00 20.35 1040 ASN A O 1
ATOM 1329 N N . VAL A 1 186 ? 18.048 37.861 32.165 1.00 19.40 1041 VAL A N 1
ATOM 1330 C CA . VAL A 1 186 ? 19.216 37.078 31.775 1.00 18.47 1041 VAL A CA 1
ATOM 1331 C C . VAL A 1 186 ? 18.909 35.588 31.926 1.00 17.81 1041 VAL A C 1
ATOM 1332 O O . VAL A 1 186 ? 18.503 35.138 33.003 1.00 17.66 1041 VAL A O 1
ATOM 1336 N N . VAL A 1 187 ? 19.092 34.831 30.843 1.00 17.00 1042 VAL A N 1
ATOM 1337 C CA . VAL A 1 187 ? 18.943 33.374 30.899 1.00 16.77 1042 VAL A CA 1
ATOM 1338 C C . VAL A 1 187 ? 20.292 32.667 30.853 1.00 16.44 1042 VAL A C 1
ATOM 1339 O O . VAL A 1 187 ? 21.246 33.163 30.254 1.00 16.42 1042 VAL A O 1
ATOM 1343 N N . LYS A 1 188 ? 20.362 31.509 31.502 1.00 16.27 1043 LYS A N 1
ATOM 1344 C CA . LYS A 1 188 ? 21.618 30.781 31.627 1.00 16.49 1043 LYS A CA 1
ATOM 1345 C C . LYS A 1 188 ? 21.437 29.303 31.341 1.00 16.10 1043 LYS A C 1
ATOM 1346 O O . LYS A 1 188 ? 20.535 28.660 31.882 1.00 15.86 1043 LYS A O 1
ATOM 1352 N N . ILE A 1 189 ? 22.302 28.774 30.484 1.00 15.63 1044 ILE A N 1
ATOM 1353 C CA . ILE A 1 189 ? 22.328 27.348 30.193 1.00 15.59 1044 ILE A CA 1
ATOM 1354 C C . ILE A 1 189 ? 22.889 26.596 31.391 1.00 15.39 1044 ILE A C 1
ATOM 1355 O O . ILE A 1 189 ? 23.862 27.031 32.014 1.00 15.05 1044 ILE A O 1
ATOM 1360 N N . CYS A 1 190 ? 22.257 25.473 31.714 1.00 15.27 1045 CYS A N 1
ATOM 1361 C CA . CYS A 1 190 ? 22.704 24.621 32.805 1.00 15.49 1045 CYS A CA 1
ATOM 1362 C C . CYS A 1 190 ? 22.363 23.170 32.493 1.00 15.43 1045 CYS A C 1
ATOM 1363 O O . CYS A 1 190 ? 21.827 22.862 31.429 1.00 15.26 1045 CYS A O 1
ATOM 1366 N N . ASP A 1 191 ? 22.690 22.279 33.422 1.00 15.59 1046 ASP A N 1
ATOM 1367 C CA . ASP A 1 191 ? 22.205 20.908 33.362 1.00 15.96 1046 ASP A CA 1
ATOM 1368 C C . ASP A 1 191 ? 21.927 20.420 34.771 1.00 15.79 1046 ASP A C 1
ATOM 1369 O O . ASP A 1 191 ? 22.846 20.247 35.566 1.00 15.94 1046 ASP A O 1
ATOM 1374 N N . PHE A 1 192 ? 20.651 20.205 35.079 1.00 15.50 1047 PHE A N 1
ATOM 1375 C CA . PHE A 1 192 ? 20.275 19.677 36.389 1.00 15.80 1047 PHE A CA 1
ATOM 1376 C C . PHE A 1 192 ? 20.875 18.291 36.645 1.00 16.15 1047 PHE A C 1
ATOM 1377 O O . PHE A 1 192 ? 21.184 17.951 37.787 1.00 16.14 1047 PHE A O 1
ATOM 1385 N N . GLY A 1 193 ? 21.030 17.500 35.583 1.00 16.50 1048 GLY A N 1
ATOM 1386 C CA . GLY A 1 193 ? 21.666 16.184 35.670 1.00 17.44 1048 GLY A CA 1
ATOM 1387 C C . GLY A 1 193 ? 21.037 15.280 36.711 1.00 18.01 1048 GLY A C 1
ATOM 1388 O O . GLY A 1 193 ? 19.843 14.995 36.651 1.00 17.80 1048 GLY A O 1
ATOM 1389 N N . LEU A 1 194 ? 21.850 14.854 37.676 1.00 18.79 1049 LEU A N 1
ATOM 1390 C CA . LEU A 1 194 ? 21.423 13.955 38.751 1.00 19.73 1049 LEU A CA 1
ATOM 1391 C C . LEU A 1 194 ? 20.385 14.565 39.696 1.00 19.90 1049 LEU A C 1
ATOM 1392 O O . LEU A 1 194 ? 19.709 13.843 40.438 1.00 20.06 1049 LEU A O 1
ATOM 1397 N N . ALA A 1 195 ? 20.256 15.890 39.662 1.00 20.06 1050 ALA A N 1
ATOM 1398 C CA . ALA A 1 195 ? 19.301 16.599 40.510 1.00 20.58 1050 ALA A CA 1
ATOM 1399 C C . ALA A 1 195 ? 17.890 16.598 39.922 1.00 21.20 1050 ALA A C 1
ATOM 1400 O O . ALA A 1 195 ? 16.977 17.218 40.475 1.00 21.34 1050 ALA A O 1
ATOM 1402 N N . ARG A 1 196 ? 17.724 15.901 38.802 1.00 22.02 1051 ARG A N 1
ATOM 1403 C CA . ARG A 1 196 ? 16.414 15.685 38.202 1.00 23.23 1051 ARG A CA 1
ATOM 1404 C C . ARG A 1 196 ? 16.051 14.208 38.269 1.00 24.00 1051 ARG A C 1
ATOM 1405 O O . ARG A 1 196 ? 16.878 13.344 37.970 1.00 23.91 1051 ARG A O 1
ATOM 1413 N N . ASP A 1 197 ? 14.810 13.935 38.666 1.00 25.30 1052 ASP A N 1
ATOM 1414 C CA . ASP A 1 197 ? 14.285 12.576 38.752 1.00 26.60 1052 ASP A CA 1
ATOM 1415 C C . ASP A 1 197 ? 13.845 12.092 37.369 1.00 27.06 1052 ASP A C 1
ATOM 1416 O O . ASP A 1 197 ? 12.663 12.162 37.023 1.00 27.37 1052 ASP A O 1
ATOM 1421 N N . ILE A 1 198 ? 14.804 11.590 36.592 1.00 27.69 1053 ILE A N 1
ATOM 1422 C CA . ILE A 1 198 ? 14.559 11.175 35.202 1.00 28.28 1053 ILE A CA 1
ATOM 1423 C C . ILE A 1 198 ? 13.682 9.926 35.073 1.00 28.72 1053 ILE A C 1
ATOM 1424 O O . ILE A 1 198 ? 13.135 9.657 34.003 1.00 28.79 1053 ILE A O 1
ATOM 1429 N N . TYR A 1 199 ? 13.559 9.167 36.161 1.00 29.21 1054 TYR A N 1
ATOM 1430 C CA . TYR A 1 199 ? 12.682 7.996 36.189 1.00 29.62 1054 TYR A CA 1
ATOM 1431 C C . TYR A 1 199 ? 11.216 8.402 36.331 1.00 29.87 1054 TYR A C 1
ATOM 1432 O O . TYR A 1 199 ? 10.321 7.686 35.874 1.00 30.18 1054 TYR A O 1
ATOM 1434 N N . LYS A 1 200 ? 10.981 9.546 36.970 1.00 30.02 1055 LYS A N 1
ATOM 1435 C CA . LYS A 1 200 ? 9.633 10.075 37.173 1.00 30.03 1055 LYS A CA 1
ATOM 1436 C C . LYS A 1 200 ? 9.269 11.161 36.158 1.00 30.00 1055 LYS A C 1
ATOM 1437 O O . LYS A 1 200 ? 8.088 11.432 35.931 1.00 30.25 1055 LYS A O 1
ATOM 1439 N N . ASP A 1 201 ? 10.285 11.778 35.555 1.00 29.72 1056 ASP A N 1
ATOM 1440 C CA . ASP A 1 201 ? 10.083 12.856 34.588 1.00 29.36 1056 ASP A CA 1
ATOM 1441 C C . ASP A 1 201 ? 9.604 12.313 33.238 1.00 28.85 1056 ASP A C 1
ATOM 1442 O O . ASP A 1 201 ? 10.296 11.503 32.616 1.00 28.92 1056 ASP A O 1
ATOM 1447 N N . PRO A 1 202 ? 8.415 12.762 32.783 1.00 28.40 1057 PRO A N 1
ATOM 1448 C CA . PRO A 1 202 ? 7.840 12.346 31.498 1.00 27.93 1057 PRO A CA 1
ATOM 1449 C C . PRO A 1 202 ? 8.687 12.711 30.274 1.00 27.38 1057 PRO A C 1
ATOM 1450 O O . PRO A 1 202 ? 8.531 12.092 29.220 1.00 27.44 1057 PRO A O 1
ATOM 1454 N N . ASP A 1 203 ? 9.567 13.702 30.421 1.00 26.63 1058 ASP A N 1
ATOM 1455 C CA . ASP A 1 203 ? 10.456 14.137 29.336 1.00 25.96 1058 ASP A CA 1
ATOM 1456 C C . ASP A 1 203 ? 11.514 13.099 28.967 1.00 25.69 1058 ASP A C 1
ATOM 1457 O O . ASP A 1 203 ? 12.135 13.190 27.908 1.00 25.41 1058 ASP A O 1
ATOM 1462 N N . TYR A 1 204 ? 11.722 12.122 29.846 1.00 25.39 1059 TYR A N 1
ATOM 1463 C CA . TYR A 1 204 ? 12.737 11.099 29.631 1.00 25.42 1059 TYR A CA 1
ATOM 1464 C C . TYR A 1 204 ? 12.080 9.740 29.432 1.00 26.22 1059 TYR A C 1
ATOM 1465 O O . TYR A 1 204 ? 11.363 9.249 30.306 1.00 26.56 1059 TYR A O 1
ATOM 1474 N N . VAL A 1 205 ? 12.323 9.157 28.263 1.00 26.95 1060 VAL A N 1
ATOM 1475 C CA . VAL A 1 205 ? 11.669 7.920 27.843 1.00 27.82 1060 VAL A CA 1
ATOM 1476 C C . VAL A 1 205 ? 12.664 6.764 27.868 1.00 28.37 1060 VAL A C 1
ATOM 1477 O O . VAL A 1 205 ? 13.834 6.932 27.509 1.00 28.42 1060 VAL A O 1
ATOM 1481 N N . ARG A 1 206 ? 12.192 5.595 28.299 1.00 29.10 1061 ARG A N 1
ATOM 1482 C CA . ARG A 1 206 ? 13.012 4.389 28.338 1.00 29.81 1061 ARG A CA 1
ATOM 1483 C C . ARG A 1 206 ? 13.416 3.956 26.930 1.00 30.28 1061 ARG A C 1
ATOM 1484 O O . ARG A 1 206 ? 12.564 3.722 26.069 1.00 30.47 1061 ARG A O 1
ATOM 1486 N N . LYS A 1 207 ? 14.725 3.882 26.704 1.00 30.89 1062 LYS A N 1
ATOM 1487 C CA . LYS A 1 207 ? 15.281 3.410 25.440 1.00 31.39 1062 LYS A CA 1
ATOM 1488 C C . LYS A 1 207 ? 16.526 2.578 25.725 1.00 31.74 1062 LYS A C 1
ATOM 1489 O O . LYS A 1 207 ? 17.588 3.116 26.053 1.00 32.04 1062 LYS A O 1
ATOM 1491 N N . GLY A 1 208 ? 16.381 1.260 25.612 1.00 32.07 1063 GLY A N 1
ATOM 1492 C CA . GLY A 1 208 ? 17.448 0.333 25.973 1.00 32.27 1063 GLY A CA 1
ATOM 1493 C C . GLY A 1 208 ? 17.656 0.319 27.475 1.00 32.36 1063 GLY A C 1
ATOM 1494 O O . GLY A 1 208 ? 16.712 0.098 28.238 1.00 32.60 1063 GLY A O 1
ATOM 1495 N N . ASP A 1 209 ? 18.891 0.578 27.896 1.00 32.43 1064 ASP A N 1
ATOM 1496 C CA . ASP A 1 209 ? 19.256 0.556 29.311 1.00 32.37 1064 ASP A CA 1
ATOM 1497 C C . ASP A 1 209 ? 19.405 1.974 29.884 1.00 31.91 1064 ASP A C 1
ATOM 1498 O O . ASP A 1 209 ? 20.187 2.200 30.813 1.00 32.14 1064 ASP A O 1
ATOM 1503 N N . ALA A 1 210 ? 18.647 2.920 29.328 1.00 31.19 1065 ALA A N 1
ATOM 1504 C CA . ALA A 1 210 ? 18.721 4.324 29.740 1.00 30.33 1065 ALA A CA 1
ATOM 1505 C C . ALA A 1 210 ? 17.390 5.060 29.572 1.00 29.58 1065 ALA A C 1
ATOM 1506 O O . ALA A 1 210 ? 16.502 4.602 28.846 1.00 29.70 1065 ALA A O 1
ATOM 1508 N N . ARG A 1 211 ? 17.263 6.196 30.256 1.00 28.58 1066 ARG A N 1
ATOM 1509 C CA . ARG A 1 211 ? 16.115 7.084 30.102 1.00 27.34 1066 ARG A CA 1
ATOM 1510 C C . ARG A 1 211 ? 16.572 8.364 29.405 1.00 26.54 1066 ARG A C 1
ATOM 1511 O O . ARG A 1 211 ? 17.372 9.127 29.955 1.00 26.53 1066 ARG A O 1
ATOM 1513 N N . LEU A 1 212 ? 16.058 8.591 28.198 1.00 25.31 1067 LEU A N 1
ATOM 1514 C CA . LEU A 1 212 ? 16.572 9.642 27.320 1.00 24.25 1067 LEU A CA 1
ATOM 1515 C C . LEU A 1 212 ? 15.518 10.677 26.914 1.00 23.25 1067 LEU A C 1
ATOM 1516 O O . LEU A 1 212 ? 14.340 10.344 26.794 1.00 22.99 1067 LEU A O 1
ATOM 1521 N N . PRO A 1 213 ? 15.945 11.939 26.703 1.00 22.30 1068 PRO A N 1
ATOM 1522 C CA . PRO A 1 213 ? 15.032 13.009 26.285 1.00 21.62 1068 PRO A CA 1
ATOM 1523 C C . PRO A 1 213 ? 14.678 12.942 24.795 1.00 21.10 1068 PRO A C 1
ATOM 1524 O O . PRO A 1 213 ? 15.028 13.847 24.030 1.00 20.58 1068 PRO A O 1
ATOM 1528 N N . LEU A 1 214 ? 13.966 11.884 24.399 1.00 20.67 1069 LEU A N 1
ATOM 1529 C CA . LEU A 1 214 ? 13.714 11.587 22.984 1.00 20.59 1069 LEU A CA 1
ATOM 1530 C C . LEU A 1 214 ? 13.125 12.739 22.170 1.00 19.89 1069 LEU A C 1
ATOM 1531 O O . LEU A 1 214 ? 13.510 12.938 21.021 1.00 19.70 1069 LEU A O 1
ATOM 1536 N N . LYS A 1 215 ? 12.206 13.497 22.766 1.00 19.55 1070 LYS A N 1
ATOM 1537 C CA . LYS A 1 215 ? 11.551 14.601 22.054 1.00 19.19 1070 LYS A CA 1
ATOM 1538 C C . LYS A 1 215 ? 12.494 15.753 21.689 1.00 18.78 1070 LYS A C 1
ATOM 1539 O O . LYS A 1 215 ? 12.153 16.598 20.863 1.00 18.41 1070 LYS A O 1
ATOM 1545 N N . TRP A 1 216 ? 13.675 15.776 22.303 1.00 18.53 1071 TRP A N 1
ATOM 1546 C CA . TRP A 1 216 ? 14.661 16.823 22.050 1.00 18.34 1071 TRP A CA 1
ATOM 1547 C C . TRP A 1 216 ? 15.837 16.328 21.209 1.00 18.75 1071 TRP A C 1
ATOM 1548 O O . TRP A 1 216 ? 16.730 17.101 20.863 1.00 18.85 1071 TRP A O 1
ATOM 1559 N N . MET A 1 217 ? 15.829 15.041 20.872 1.00 19.13 1072 MET A N 1
ATOM 1560 C CA . MET A 1 217 ? 16.988 14.409 20.248 1.00 20.09 1072 MET A CA 1
ATOM 1561 C C . MET A 1 217 ? 16.934 14.371 18.724 1.00 20.37 1072 MET A C 1
ATOM 1562 O O . MET A 1 217 ? 15.894 14.078 18.132 1.00 20.37 1072 MET A O 1
ATOM 1567 N N . ALA A 1 218 ? 18.076 14.663 18.105 1.00 20.69 1073 ALA A N 1
ATOM 1568 C CA . ALA A 1 218 ? 18.238 14.575 16.656 1.00 21.27 1073 ALA A CA 1
ATOM 1569 C C . ALA A 1 218 ? 18.124 13.118 16.196 1.00 21.71 1073 ALA A C 1
ATOM 1570 O O . ALA A 1 218 ? 18.417 12.204 16.972 1.00 21.57 1073 ALA A O 1
ATOM 1572 N N . PRO A 1 219 ? 17.690 12.895 14.938 1.00 22.34 1074 PRO A N 1
ATOM 1573 C CA . PRO A 1 219 ? 17.578 11.528 14.414 1.00 22.65 1074 PRO A CA 1
ATOM 1574 C C . PRO A 1 219 ? 18.871 10.719 14.541 1.00 23.01 1074 PRO A C 1
ATOM 1575 O O . PRO A 1 219 ? 18.821 9.551 14.933 1.00 23.22 1074 PRO A O 1
ATOM 1579 N N . GLU A 1 220 ? 20.012 11.339 14.238 1.00 23.35 1075 GLU A N 1
ATOM 1580 C CA . GLU A 1 220 ? 21.305 10.650 14.320 1.00 23.70 1075 GLU A CA 1
ATOM 1581 C C . GLU A 1 220 ? 21.680 10.271 15.758 1.00 23.99 1075 GLU A C 1
ATOM 1582 O O . GLU A 1 220 ? 22.435 9.324 15.980 1.00 24.07 1075 GLU A O 1
ATOM 1588 N N . THR A 1 221 ? 21.144 11.009 16.728 1.00 24.10 1076 THR A N 1
ATOM 1589 C CA . THR A 1 221 ? 21.341 10.692 18.139 1.00 24.45 1076 THR A CA 1
ATOM 1590 C C . THR A 1 221 ? 20.455 9.515 18.552 1.00 24.66 1076 THR A C 1
ATOM 1591 O O . THR A 1 221 ? 20.896 8.619 19.275 1.00 24.69 1076 THR A O 1
ATOM 1595 N N . ILE A 1 222 ? 19.209 9.524 18.084 1.00 24.94 1077 ILE A N 1
ATOM 1596 C CA . ILE A 1 222 ? 18.267 8.446 18.375 1.00 25.30 1077 ILE A CA 1
ATOM 1597 C C . ILE A 1 222 ? 18.735 7.130 17.747 1.00 25.64 1077 ILE A C 1
ATOM 1598 O O . ILE A 1 222 ? 18.801 6.101 18.423 1.00 25.73 1077 ILE A O 1
ATOM 1603 N N . PHE A 1 223 ? 19.086 7.183 16.464 1.00 26.10 1078 PHE A N 1
ATOM 1604 C CA . PHE A 1 223 ? 19.370 5.977 15.686 1.00 26.60 1078 PHE A CA 1
ATOM 1605 C C . PHE A 1 223 ? 20.827 5.511 15.719 1.00 26.78 1078 PHE A C 1
ATOM 1606 O O . PHE A 1 223 ? 21.091 4.308 15.653 1.00 26.80 1078 PHE A O 1
ATOM 1614 N N . ASP A 1 224 ? 21.764 6.452 15.816 1.00 26.77 1079 ASP A N 1
ATOM 1615 C CA . ASP A 1 224 ? 23.191 6.123 15.746 1.00 26.84 1079 ASP A CA 1
ATOM 1616 C C . ASP A 1 224 ? 23.955 6.450 17.030 1.00 26.77 1079 ASP A C 1
ATOM 1617 O O . ASP A 1 224 ? 25.158 6.184 17.124 1.00 26.74 1079 ASP A O 1
ATOM 1622 N N . ARG A 1 225 ? 23.253 7.024 18.009 1.00 26.71 1080 ARG A N 1
ATOM 1623 C CA . ARG A 1 225 ? 23.834 7.436 19.299 1.00 26.64 1080 ARG A CA 1
ATOM 1624 C C . ARG A 1 225 ? 25.003 8.415 19.145 1.00 26.23 1080 ARG A C 1
ATOM 1625 O O . ARG A 1 225 ? 25.948 8.415 19.937 1.00 26.26 1080 ARG A O 1
ATOM 1633 N N . VAL A 1 226 ? 24.909 9.258 18.119 1.00 25.76 1081 VAL A N 1
ATOM 1634 C CA . VAL A 1 226 ? 25.916 10.271 17.824 1.00 25.40 1081 VAL A CA 1
ATOM 1635 C C . VAL A 1 226 ? 25.512 11.599 18.467 1.00 24.93 1081 VAL A C 1
ATOM 1636 O O . VAL A 1 226 ? 24.406 12.094 18.239 1.00 24.98 1081 VAL A O 1
ATOM 1640 N N . TYR A 1 227 ? 26.409 12.155 19.279 1.00 24.32 1082 TYR A N 1
ATOM 1641 C CA . TYR A 1 227 ? 26.212 13.465 19.895 1.00 23.81 1082 TYR A CA 1
ATOM 1642 C C . TYR A 1 227 ? 27.270 14.430 19.383 1.00 23.22 1082 TYR A C 1
ATOM 1643 O O . TYR A 1 227 ? 28.470 14.191 19.555 1.00 23.19 1082 TYR A O 1
ATOM 1652 N N . THR A 1 228 ? 26.824 15.514 18.749 1.00 22.51 1083 THR A N 1
ATOM 1653 C CA . THR A 1 228 ? 27.716 16.576 18.283 1.00 21.85 1083 THR A CA 1
ATOM 1654 C C . THR A 1 228 ? 27.091 17.932 18.589 1.00 21.20 1083 THR A C 1
ATOM 1655 O O . THR A 1 228 ? 25.944 18.008 19.034 1.00 20.66 1083 THR A O 1
ATOM 1659 N N . ILE A 1 229 ? 27.838 19.002 18.328 1.00 20.57 1084 ILE A N 1
ATOM 1660 C CA . ILE A 1 229 ? 27.297 20.352 18.460 1.00 20.34 1084 ILE A CA 1
ATOM 1661 C C . ILE A 1 229 ? 26.098 20.564 17.527 1.00 20.09 1084 ILE A C 1
ATOM 1662 O O . ILE A 1 229 ? 25.199 21.351 17.832 1.00 19.84 1084 ILE A O 1
ATOM 1667 N N . GLN A 1 230 ? 26.077 19.843 16.406 1.00 19.80 1085 GLN A N 1
ATOM 1668 C CA . GLN A 1 230 ? 24.966 19.953 15.461 1.00 19.60 1085 GLN A CA 1
ATOM 1669 C C . GLN A 1 230 ? 23.716 19.205 15.923 1.00 19.10 1085 GLN A C 1
ATOM 1670 O O . GLN A 1 230 ? 22.603 19.570 15.540 1.00 18.80 1085 GLN A O 1
ATOM 1676 N N . SER A 1 231 ? 23.884 18.173 16.750 1.00 18.74 1086 SER A N 1
ATOM 1677 C CA . SER A 1 231 ? 22.723 17.575 17.413 1.00 18.45 1086 SER A CA 1
ATOM 1678 C C . SER A 1 231 ? 22.196 18.495 18.520 1.00 18.06 1086 SER A C 1
ATOM 1679 O O . SER A 1 231 ? 20.997 18.513 18.786 1.00 18.29 1086 SER A O 1
ATOM 1682 N N . ASP A 1 232 ? 23.087 19.273 19.140 1.00 17.62 1087 ASP A N 1
ATOM 1683 C CA . ASP A 1 232 ? 22.671 20.337 20.061 1.00 17.30 1087 ASP A CA 1
ATOM 1684 C C . ASP A 1 232 ? 21.839 21.399 19.334 1.00 17.08 1087 ASP A C 1
ATOM 1685 O O . ASP A 1 232 ? 20.905 21.957 19.909 1.00 16.95 1087 ASP A O 1
ATOM 1690 N N . VAL A 1 233 ? 22.183 21.677 18.076 1.00 16.89 1088 VAL A N 1
ATOM 1691 C CA . VAL A 1 233 ? 21.418 22.625 17.265 1.00 16.59 1088 VAL A CA 1
ATOM 1692 C C . VAL A 1 233 ? 19.982 22.129 17.067 1.00 16.40 1088 VAL A C 1
ATOM 1693 O O . VAL A 1 233 ? 19.031 22.913 17.174 1.00 16.49 1088 VAL A O 1
ATOM 1697 N N . TRP A 1 234 ? 19.821 20.832 16.800 1.00 16.16 1089 TRP A N 1
ATOM 1698 C CA . TRP A 1 234 ? 18.485 20.239 16.725 1.00 16.05 1089 TRP A CA 1
ATOM 1699 C C . TRP A 1 234 ? 17.710 20.507 18.015 1.00 15.58 1089 TRP A C 1
ATOM 1700 O O . TRP A 1 234 ? 16.578 20.992 17.977 1.00 15.52 1089 TRP A O 1
ATOM 1711 N N . SER A 1 235 ? 18.331 20.201 19.153 1.00 14.99 1090 SER A N 1
ATOM 1712 C CA . SER A 1 235 ? 17.704 20.428 20.453 1.00 14.68 1090 SER A CA 1
ATOM 1713 C C . SER A 1 235 ? 17.354 21.896 20.660 1.00 14.42 1090 SER A C 1
ATOM 1714 O O . SER A 1 235 ? 16.302 22.210 21.224 1.00 14.31 1090 SER A O 1
ATOM 1717 N N . PHE A 1 236 ? 18.228 22.789 20.194 1.00 14.32 1091 PHE A N 1
ATOM 1718 C CA . PHE A 1 236 ? 17.970 24.231 20.258 1.00 14.41 1091 PHE A CA 1
ATOM 1719 C C . PHE A 1 236 ? 16.677 24.591 19.521 1.00 14.50 1091 PHE A C 1
ATOM 1720 O O . PHE A 1 236 ? 15.908 25.429 19.991 1.00 14.83 1091 PHE A O 1
ATOM 1728 N N . GLY A 1 237 ? 16.436 23.944 18.380 1.00 14.63 1092 GLY A N 1
ATOM 1729 C CA . GLY A 1 237 ? 15.179 24.111 17.652 1.00 14.73 1092 GLY A CA 1
ATOM 1730 C C . GLY A 1 237 ? 13.965 23.730 18.481 1.00 14.84 1092 GLY A C 1
ATOM 1731 O O . GLY A 1 237 ? 12.953 24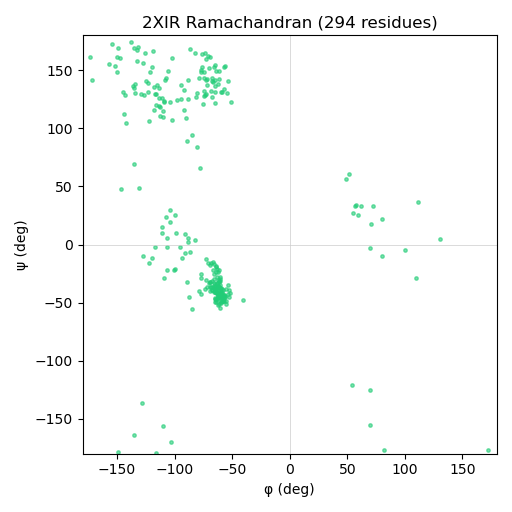.435 18.479 1.00 14.81 1092 GLY A O 1
ATOM 1732 N N . VAL A 1 238 ? 14.066 22.612 19.198 1.00 14.81 1093 VAL A N 1
ATOM 1733 C CA . VAL A 1 238 ? 12.988 22.189 20.094 1.00 15.09 1093 VAL A CA 1
ATOM 1734 C C . VAL A 1 238 ? 12.818 23.199 21.235 1.00 15.07 1093 VAL A C 1
ATOM 1735 O O . VAL A 1 238 ? 11.694 23.543 21.611 1.00 15.35 1093 VAL A O 1
ATOM 1739 N N . LEU A 1 239 ? 13.937 23.687 21.769 1.00 15.41 1094 LEU A N 1
ATOM 1740 C CA . LEU A 1 239 ? 13.922 24.750 22.775 1.00 15.68 1094 LEU A CA 1
ATOM 1741 C C . LEU A 1 239 ? 13.187 25.991 22.260 1.00 15.51 1094 LEU A C 1
ATOM 1742 O O . LEU A 1 239 ? 12.375 26.574 22.976 1.00 14.87 1094 LEU A O 1
ATOM 1747 N N . LEU A 1 240 ? 13.479 26.397 21.023 1.00 15.47 1095 LEU A N 1
ATOM 1748 C CA . LEU A 1 240 ? 12.785 27.532 20.412 1.00 15.64 1095 LEU A CA 1
ATOM 1749 C C . LEU A 1 240 ? 11.285 27.281 20.404 1.00 15.47 1095 LEU A C 1
ATOM 1750 O O . LEU A 1 240 ? 10.500 28.167 20.734 1.00 15.47 1095 LEU A O 1
ATOM 1755 N N . TRP A 1 241 ? 10.893 26.059 20.047 1.00 15.36 1096 TRP A N 1
ATOM 1756 C CA . TRP A 1 241 ? 9.483 25.695 20.053 1.00 15.44 1096 TRP A CA 1
ATOM 1757 C C . TRP A 1 241 ? 8.892 25.845 21.456 1.00 15.33 1096 TRP A C 1
ATOM 1758 O O . TRP A 1 241 ? 7.789 26.373 21.614 1.00 15.45 1096 TRP A O 1
ATOM 1769 N N . GLU A 1 242 ? 9.634 25.399 22.470 1.00 14.91 1097 GLU A N 1
ATOM 1770 C CA . GLU A 1 242 ? 9.199 25.533 23.861 1.00 14.84 1097 GLU A CA 1
ATOM 1771 C C . GLU A 1 242 ? 9.013 26.995 24.266 1.00 14.88 1097 GLU A C 1
ATOM 1772 O O . GLU A 1 242 ? 8.052 27.339 24.959 1.00 15.15 1097 GLU A O 1
ATOM 1778 N N . ILE A 1 243 ? 9.941 27.852 23.844 1.00 14.92 1098 ILE A N 1
ATOM 1779 C CA . ILE A 1 243 ? 9.873 29.273 24.175 1.00 15.20 1098 ILE A CA 1
ATOM 1780 C C . ILE A 1 243 ? 8.640 29.920 23.539 1.00 15.20 1098 ILE A C 1
ATOM 1781 O O . ILE A 1 243 ? 7.886 30.626 24.211 1.00 15.11 1098 ILE A O 1
ATOM 1786 N N . PHE A 1 244 ? 8.422 29.639 22.258 1.00 15.53 1099 PHE A N 1
ATOM 1787 C CA . PHE A 1 244 ? 7.351 30.296 21.511 1.00 15.80 1099 PHE A CA 1
ATOM 1788 C C . PHE A 1 244 ? 6.004 29.586 21.603 1.00 16.16 1099 PHE A C 1
ATOM 1789 O O . PHE A 1 244 ? 5.039 29.989 20.950 1.00 16.36 1099 PHE A O 1
ATOM 1797 N N . SER A 1 245 ? 5.954 28.546 22.433 1.00 16.10 1100 SER A N 1
ATOM 1798 C CA . SER A 1 245 ? 4.699 27.935 22.871 1.00 16.37 1100 SER A CA 1
ATOM 1799 C C . SER A 1 245 ? 4.422 28.307 24.331 1.00 16.54 1100 SER A C 1
ATOM 1800 O O . SER A 1 245 ? 3.469 27.819 24.939 1.00 17.07 1100 SER A O 1
ATOM 1803 N N . LEU A 1 246 ? 5.264 29.182 24.883 1.00 16.56 1101 LEU A N 1
ATOM 1804 C CA . LEU A 1 246 ? 5.246 29.520 26.308 1.00 16.50 1101 LEU A CA 1
ATOM 1805 C C . LEU A 1 246 ? 5.224 28.287 27.205 1.00 16.46 1101 LEU A C 1
ATOM 1806 O O . LEU A 1 246 ? 4.325 28.103 28.032 1.00 16.61 1101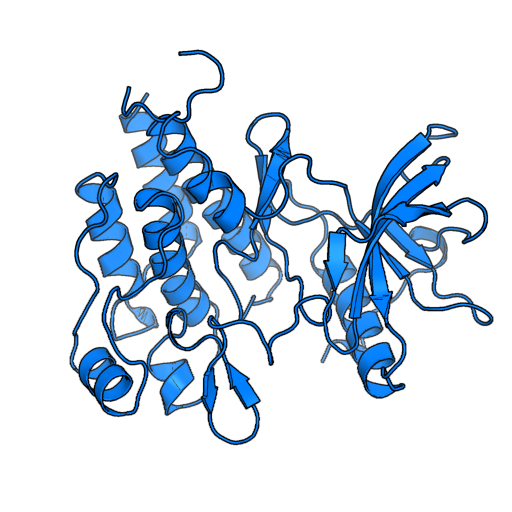 LEU A O 1
ATOM 1811 N N . GLY A 1 247 ? 6.227 27.433 27.018 1.00 16.56 1102 GLY A N 1
ATOM 1812 C CA . GLY A 1 247 ? 6.466 26.311 27.913 1.00 16.89 1102 GLY A CA 1
ATOM 1813 C C . GLY A 1 247 ? 5.600 25.083 27.706 1.00 17.21 1102 GLY A C 1
ATOM 1814 O O . GLY A 1 247 ? 5.444 24.282 28.625 1.00 17.50 1102 GLY A O 1
ATOM 1815 N N . ALA A 1 248 ? 5.042 24.922 26.510 1.00 17.51 1103 ALA A N 1
ATOM 1816 C CA . ALA A 1 248 ? 4.275 23.720 26.190 1.00 18.02 1103 ALA A CA 1
ATOM 1817 C C . ALA A 1 248 ? 5.196 22.516 26.016 1.00 18.38 1103 ALA A C 1
ATOM 1818 O O . ALA A 1 248 ? 6.400 22.668 25.782 1.00 18.47 1103 ALA A O 1
ATOM 1820 N N . SER A 1 249 ? 4.620 21.323 26.136 1.00 18.84 1104 SER A N 1
ATOM 1821 C CA . SER A 1 249 ? 5.345 20.080 25.904 1.00 19.45 1104 SER A CA 1
ATOM 1822 C C . SER A 1 249 ? 5.410 19.776 24.404 1.00 19.56 1104 SER A C 1
ATOM 1823 O O . SER A 1 249 ? 4.378 19.777 23.731 1.00 19.58 1104 SER A O 1
ATOM 1826 N N . PRO A 1 250 ? 6.624 19.533 23.869 1.00 19.71 1105 PRO A N 1
ATOM 1827 C CA . PRO A 1 250 ? 6.798 19.230 22.440 1.00 20.05 1105 PRO A CA 1
ATOM 1828 C C . PRO A 1 250 ? 5.987 18.033 21.944 1.00 20.60 1105 PRO A C 1
ATOM 1829 O O . PRO A 1 250 ? 5.656 17.138 22.724 1.00 20.56 1105 PRO A O 1
ATOM 1833 N N . TYR A 1 251 ? 5.679 18.042 20.647 1.00 21.38 1106 TYR A N 1
ATOM 1834 C CA . TYR A 1 251 ? 4.894 16.987 19.986 1.00 22.46 1106 TYR A CA 1
ATOM 1835 C C . TYR A 1 251 ? 3.572 16.667 20.701 1.00 23.50 1106 TYR A C 1
ATOM 1836 O O . TYR A 1 251 ? 3.357 15.528 21.128 1.00 23.63 1106 TYR A O 1
ATOM 1845 N N . PRO A 1 252 ? 2.676 17.671 20.820 1.00 24.51 1107 PRO A N 1
ATOM 1846 C CA . PRO A 1 252 ? 1.415 17.486 21.545 1.00 25.43 1107 PRO A CA 1
ATOM 1847 C C . PRO A 1 252 ? 0.551 16.365 20.969 1.00 26.36 1107 PRO A C 1
ATOM 1848 O O . PRO A 1 252 ? 0.341 16.302 19.756 1.00 26.55 1107 PRO A O 1
ATOM 1852 N N . GLY A 1 253 ? 0.077 15.483 21.846 1.00 27.35 1108 GLY A N 1
ATOM 1853 C CA . GLY A 1 253 ? -0.806 14.380 21.461 1.00 28.51 1108 GLY A CA 1
ATOM 1854 C C . GLY A 1 253 ? -0.149 13.278 20.648 1.00 29.27 1108 GLY A C 1
ATOM 1855 O O . GLY A 1 253 ? -0.840 12.484 20.005 1.00 29.58 1108 GLY A O 1
ATOM 1856 N N . VAL A 1 254 ? 1.182 13.227 20.678 1.00 29.88 1109 VAL A N 1
ATOM 1857 C CA . VAL A 1 254 ? 1.940 12.210 19.948 1.00 30.41 1109 VAL A CA 1
ATOM 1858 C C . VAL A 1 254 ? 2.591 11.231 20.923 1.00 30.70 1109 VAL A C 1
ATOM 1859 O O . VAL A 1 254 ? 3.296 11.640 21.847 1.00 30.82 1109 VAL A O 1
ATOM 1863 N N . LYS A 1 255 ? 2.337 9.940 20.714 1.00 31.10 1110 LYS A N 1
ATOM 1864 C CA . LYS A 1 255 ? 2.981 8.884 21.490 1.00 31.45 1110 LYS A CA 1
ATOM 1865 C C . LYS A 1 255 ? 4.431 8.734 21.045 1.00 31.67 1110 LYS A C 1
ATOM 1866 O O . LYS A 1 255 ? 4.714 8.608 19.850 1.00 31.72 1110 LYS A O 1
ATOM 1868 N N . ILE A 1 256 ? 5.346 8.758 22.009 1.00 32.03 1111 ILE A N 1
ATOM 1869 C CA . ILE A 1 256 ? 6.773 8.683 21.710 1.00 32.40 1111 ILE A CA 1
ATOM 1870 C C . ILE A 1 256 ? 7.221 7.221 21.667 1.00 32.76 1111 ILE A C 1
ATOM 1871 O O . ILE A 1 256 ? 7.633 6.643 22.678 1.00 32.98 1111 ILE A O 1
ATOM 1876 N N . ASP A 1 257 ? 7.114 6.639 20.475 1.00 33.18 1112 ASP A N 1
ATOM 1877 C CA . ASP A 1 257 ? 7.426 5.231 20.241 1.00 33.56 1112 ASP A CA 1
ATOM 1878 C C . ASP A 1 257 ? 8.265 5.053 18.972 1.00 33.75 1112 ASP A C 1
ATOM 1879 O O . ASP A 1 257 ? 8.839 6.018 18.463 1.00 33.73 1112 ASP A O 1
ATOM 1884 N N . GLU A 1 258 ? 8.324 3.819 18.469 1.00 33.97 1113 GLU A N 1
ATOM 1885 C CA . GLU A 1 258 ? 9.071 3.496 17.251 1.00 34.18 1113 GLU A CA 1
ATOM 1886 C C . GLU A 1 258 ? 8.556 4.255 16.026 1.00 34.24 1113 GLU A C 1
ATOM 1887 O O . GLU A 1 25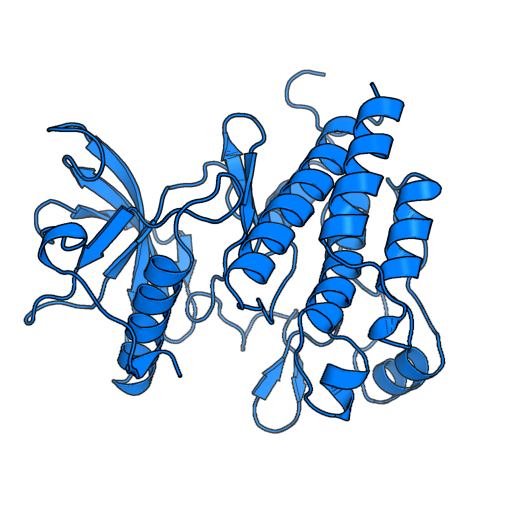8 ? 9.346 4.687 15.184 1.00 34.29 1113 GLU A O 1
ATOM 1889 N N . GLU A 1 259 ? 7.236 4.413 15.939 1.00 34.37 1114 GLU A N 1
ATOM 1890 C CA . GLU A 1 259 ? 6.600 5.151 14.844 1.00 34.50 1114 GLU A CA 1
ATOM 1891 C C . GLU A 1 259 ? 6.961 6.636 14.842 1.00 34.27 1114 GLU A C 1
ATOM 1892 O O . GLU A 1 259 ? 7.118 7.237 13.776 1.00 34.20 1114 GLU A O 1
ATOM 1898 N N . PHE A 1 260 ? 7.087 7.221 16.032 1.00 34.11 1115 PHE A N 1
ATOM 1899 C CA . PHE A 1 260 ? 7.526 8.610 16.172 1.00 33.92 1115 PHE A CA 1
ATOM 1900 C C . PHE A 1 260 ? 8.920 8.810 15.578 1.00 33.90 1115 PHE A C 1
ATOM 1901 O O . PHE A 1 260 ? 9.138 9.731 14.790 1.00 33.84 1115 PHE A O 1
ATOM 1909 N N . CYS A 1 261 ? 9.850 7.938 15.963 1.00 33.98 1116 CYS A N 1
ATOM 1910 C CA . CYS A 1 261 ? 11.239 8.017 15.512 1.00 34.04 1116 CYS A CA 1
ATOM 1911 C C . CYS A 1 261 ? 11.368 7.785 14.005 1.00 34.11 1116 CYS A C 1
ATOM 1912 O O . CYS A 1 261 ? 12.166 8.445 13.337 1.00 34.03 1116 CYS A O 1
ATOM 1915 N N . ARG A 1 262 ? 10.570 6.851 13.485 1.00 34.22 1117 ARG A N 1
ATOM 1916 C CA . ARG A 1 262 ? 10.507 6.564 12.050 1.00 34.38 1117 ARG A CA 1
ATOM 1917 C C . ARG A 1 262 ? 10.033 7.783 11.251 1.00 34.20 1117 ARG A C 1
ATOM 1918 O O . ARG A 1 262 ? 10.680 8.187 10.282 1.00 34.16 1117 ARG A O 1
ATOM 1926 N N . ARG A 1 263 ? 8.908 8.360 11.671 1.00 34.04 1118 ARG A N 1
ATOM 1927 C CA . ARG A 1 263 ? 8.338 9.545 11.026 1.00 33.94 1118 ARG A CA 1
ATOM 1928 C C . ARG A 1 263 ? 9.257 10.764 11.111 1.00 33.64 1118 ARG A C 1
ATOM 1929 O O . ARG A 1 263 ? 9.306 11.575 10.183 1.00 33.46 1118 ARG A O 1
ATOM 1937 N N . LEU A 1 264 ? 9.988 10.878 12.218 1.00 33.33 1119 LEU A N 1
ATOM 1938 C CA . LEU A 1 264 ? 10.962 11.953 12.399 1.00 33.07 1119 LEU A CA 1
ATOM 1939 C C . LEU A 1 264 ? 12.081 11.870 11.359 1.00 32.91 1119 LEU A C 1
ATOM 1940 O O . LEU A 1 264 ? 12.457 12.880 10.763 1.00 32.78 1119 LEU A O 1
ATOM 1945 N N . LYS A 1 265 ? 12.600 10.661 11.146 1.00 32.80 1120 LYS A N 1
ATOM 1946 C CA . LYS A 1 265 ? 13.630 10.423 10.136 1.00 32.79 1120 LYS A CA 1
ATOM 1947 C C . LYS A 1 265 ? 13.086 10.658 8.723 1.00 32.52 1120 LYS A C 1
ATOM 1948 O O . LYS A 1 265 ? 13.818 11.111 7.841 1.00 32.62 1120 LYS A O 1
ATOM 1954 N N . GLU A 1 266 ? 11.800 10.361 8.527 1.00 32.19 1121 GLU A N 1
ATOM 1955 C CA . GLU A 1 266 ? 11.108 10.607 7.258 1.00 32.01 1121 GLU A CA 1
ATOM 1956 C C . GLU A 1 266 ? 11.003 12.092 6.908 1.00 31.27 1121 GLU A C 1
ATOM 1957 O O . GLU A 1 266 ? 11.029 12.457 5.732 1.00 31.36 1121 GLU A O 1
ATOM 1963 N N . GLY A 1 267 ? 10.866 12.939 7.928 1.00 30.40 1122 GLY A N 1
ATOM 1964 C CA . GLY A 1 267 ? 10.785 14.384 7.719 1.00 29.37 1122 GLY A CA 1
ATOM 1965 C C . GLY A 1 267 ? 9.641 15.087 8.428 1.00 28.58 1122 GLY A C 1
ATOM 1966 O O . GLY A 1 267 ? 9.437 16.285 8.230 1.00 28.61 1122 GLY A O 1
ATOM 1967 N N . THR A 1 268 ? 8.895 14.346 9.247 1.00 27.81 1123 THR A N 1
ATOM 1968 C CA . THR A 1 268 ? 7.801 14.912 10.041 1.00 27.04 1123 THR A CA 1
ATOM 1969 C C . THR A 1 268 ? 8.362 15.908 11.055 1.00 26.26 1123 THR A C 1
ATOM 1970 O O . THR A 1 268 ? 9.333 15.609 11.756 1.00 26.27 1123 THR A O 1
ATOM 1974 N N . ARG A 1 269 ? 7.755 17.091 11.108 1.00 25.25 1124 ARG A N 1
ATOM 1975 C CA . ARG A 1 269 ? 8.168 18.144 12.037 1.00 24.24 1124 ARG A CA 1
ATOM 1976 C C . ARG A 1 269 ? 6.970 18.740 12.770 1.00 23.80 1124 ARG A C 1
ATOM 1977 O O . ARG A 1 269 ? 5.834 18.653 12.296 1.00 23.90 1124 ARG A O 1
ATOM 1985 N N . MET A 1 270 ? 7.230 19.345 13.927 1.00 23.01 1125 MET A N 1
ATOM 1986 C CA . MET A 1 270 ? 6.196 20.050 14.681 1.00 22.18 1125 MET A CA 1
ATOM 1987 C C . MET A 1 270 ? 5.611 21.217 13.892 1.00 22.39 1125 MET A C 1
ATOM 1988 O O . MET A 1 270 ? 6.297 21.837 13.079 1.00 22.28 1125 MET A O 1
ATOM 1993 N N . ARG A 1 271 ? 4.336 21.500 14.144 1.00 22.74 1126 ARG A N 1
ATOM 1994 C CA . ARG A 1 271 ? 3.670 22.684 13.604 1.00 22.99 1126 ARG A CA 1
ATOM 1995 C C . ARG A 1 271 ? 4.113 23.927 14.375 1.00 22.46 1126 ARG A C 1
ATOM 1996 O O . ARG A 1 271 ? 4.673 23.813 15.469 1.00 22.42 1126 ARG A O 1
ATOM 2004 N N . ALA A 1 272 ? 3.863 25.104 13.803 1.00 21.90 1127 ALA A N 1
ATOM 2005 C CA . ALA A 1 272 ? 4.197 26.376 14.446 1.00 21.36 1127 ALA A CA 1
ATOM 2006 C C . ALA A 1 272 ? 3.477 26.541 15.785 1.00 20.97 1127 ALA A C 1
ATOM 2007 O O . ALA A 1 272 ? 2.268 26.320 15.865 1.00 21.29 1127 ALA A O 1
ATOM 2009 N N . PRO A 1 273 ? 4.223 26.911 16.846 1.00 20.41 1128 PRO A N 1
ATOM 2010 C CA . PRO A 1 273 ? 3.619 27.153 18.157 1.00 20.01 1128 PRO A CA 1
ATOM 2011 C C . PRO A 1 273 ? 2.837 28.470 18.185 1.00 19.71 1128 PRO A C 1
ATOM 2012 O O . PRO A 1 273 ? 3.013 29.311 17.302 1.00 19.82 1128 PRO A O 1
ATOM 2016 N N . ASP A 1 274 ? 1.992 28.639 19.201 1.00 19.53 1129 ASP A N 1
ATOM 2017 C CA . ASP A 1 274 ? 1.006 29.727 19.230 1.00 19.38 1129 ASP A CA 1
ATOM 2018 C C . ASP A 1 274 ? 1.569 31.151 19.189 1.00 19.23 1129 ASP A C 1
ATOM 2019 O O . ASP A 1 274 ? 0.918 32.056 18.667 1.00 19.38 1129 ASP A O 1
ATOM 2024 N N . TYR A 1 275 ? 2.771 31.347 19.725 1.00 18.83 1130 TYR A N 1
ATOM 2025 C CA . TYR A 1 275 ? 3.308 32.697 19.913 1.00 18.81 1130 TYR A CA 1
ATOM 2026 C C . TYR A 1 275 ? 4.487 33.026 18.994 1.00 18.91 1130 TYR A C 1
ATOM 2027 O O . TYR A 1 275 ? 5.138 34.065 19.153 1.00 18.74 1130 TYR A O 1
ATOM 2036 N N . THR A 1 276 ? 4.743 32.150 18.025 1.00 19.44 1131 THR A N 1
ATOM 2037 C CA . THR A 1 276 ? 5.868 32.328 17.107 1.00 20.07 1131 THR A CA 1
ATOM 2038 C C . THR A 1 276 ? 5.656 33.469 16.111 1.00 20.51 1131 THR A C 1
ATOM 2039 O O . THR A 1 276 ? 4.532 33.940 15.908 1.00 20.88 1131 THR A O 1
ATOM 2043 N N . THR A 1 277 ? 6.759 33.914 15.517 1.00 20.81 1132 THR A N 1
ATOM 2044 C CA . THR A 1 277 ? 6.731 34.731 14.311 1.00 21.38 1132 THR A CA 1
ATOM 2045 C C . THR A 1 277 ? 7.080 33.804 13.148 1.00 21.61 1132 THR A C 1
ATOM 2046 O O . THR A 1 277 ? 7.655 32.735 13.370 1.00 21.38 1132 THR A O 1
ATOM 2050 N N . PRO A 1 278 ? 6.731 34.196 11.905 1.00 21.97 1133 PRO A N 1
ATOM 2051 C CA . PRO A 1 278 ? 7.100 33.385 10.740 1.00 22.15 1133 PRO A CA 1
ATOM 2052 C C . PRO A 1 278 ? 8.594 33.046 10.662 1.00 22.16 1133 PRO A C 1
ATOM 2053 O O . PRO A 1 278 ? 8.944 31.892 10.408 1.00 22.17 1133 PRO A O 1
ATOM 2057 N N . GLU A 1 279 ? 9.461 34.031 10.894 1.00 22.50 1134 GLU A N 1
ATOM 2058 C CA . GLU A 1 279 ? 10.906 33.796 10.803 1.00 22.81 1134 GLU A CA 1
ATOM 2059 C C . GLU A 1 279 ? 11.443 32.919 11.935 1.00 22.32 1134 GLU A C 1
ATOM 2060 O O . GLU A 1 279 ? 12.377 32.143 11.723 1.00 22.12 1134 GLU A O 1
ATOM 2066 N N . MET A 1 280 ? 10.847 33.027 13.122 1.00 21.93 1135 MET A N 1
ATOM 2067 C CA . MET A 1 280 ? 11.205 32.135 14.227 1.00 21.46 1135 MET A CA 1
ATOM 2068 C C . MET A 1 280 ? 10.857 30.679 13.915 1.00 21.11 1135 MET A C 1
ATOM 2069 O O . MET A 1 280 ? 11.634 29.776 14.224 1.00 20.74 1135 MET A O 1
ATOM 2074 N N . TYR A 1 281 ? 9.700 30.452 13.294 1.00 20.71 1136 TYR A N 1
ATOM 2075 C CA . TYR A 1 281 ? 9.309 29.098 12.910 1.00 20.47 1136 TYR A CA 1
ATOM 2076 C C . TYR A 1 281 ? 10.226 28.514 11.832 1.00 20.36 1136 TYR A C 1
ATOM 2077 O O . TYR A 1 281 ? 10.598 27.342 11.899 1.00 20.23 1136 TYR A O 1
ATOM 2086 N N . GLN A 1 282 ? 10.600 29.335 10.851 1.00 20.55 1137 GLN A N 1
ATOM 2087 C CA . GLN A 1 282 ? 11.555 28.900 9.831 1.00 20.65 1137 GLN A CA 1
ATOM 2088 C C . GLN A 1 282 ? 12.914 28.565 10.448 1.00 20.31 1137 GLN A C 1
ATOM 2089 O O . GLN A 1 282 ? 13.592 27.638 10.001 1.00 20.36 1137 GLN A O 1
ATOM 2095 N N . THR A 1 283 ? 13.298 29.321 11.476 1.00 20.07 1138 THR A N 1
ATOM 2096 C CA . THR A 1 283 ? 14.535 29.056 12.209 1.00 19.74 1138 THR A CA 1
ATOM 2097 C C . THR A 1 283 ? 14.471 27.676 12.875 1.00 19.39 1138 THR A C 1
ATOM 2098 O O . THR A 1 283 ? 15.443 26.920 12.826 1.00 19.45 1138 THR A O 1
ATOM 2102 N N . MET A 1 284 ? 13.322 27.344 13.465 1.00 19.02 1139 MET A N 1
ATOM 2103 C CA . MET A 1 284 ? 13.096 26.009 14.034 1.00 18.79 1139 MET A CA 1
ATOM 2104 C C . MET A 1 284 ? 13.288 24.922 12.975 1.00 18.95 1139 MET A C 1
ATOM 2105 O O . MET A 1 284 ? 14.005 23.946 13.205 1.00 18.89 1139 MET A O 1
ATOM 2110 N N . LEU A 1 285 ? 12.655 25.107 11.816 1.00 19.40 1140 LEU A N 1
ATOM 2111 C CA . LEU A 1 285 ? 12.762 24.150 10.712 1.00 19.57 1140 LEU A CA 1
ATOM 2112 C C . LEU A 1 285 ? 14.195 23.993 10.199 1.00 19.68 1140 LEU A C 1
ATOM 2113 O O . LEU A 1 285 ? 14.608 22.889 9.836 1.00 19.80 1140 LEU A O 1
ATOM 2118 N N . ASP A 1 286 ? 14.943 25.098 10.183 1.00 19.84 1141 ASP A N 1
ATOM 2119 C CA . ASP A 1 286 ? 16.363 25.084 9.815 1.00 20.00 1141 ASP A CA 1
ATOM 2120 C C . ASP A 1 286 ? 17.170 24.228 10.793 1.00 19.81 1141 ASP A C 1
ATOM 2121 O O . ASP A 1 286 ? 18.014 23.422 10.383 1.00 19.88 1141 ASP A O 1
ATOM 2126 N N . CYS A 1 287 ? 16.905 24.411 12.088 1.00 19.42 1142 CYS A N 1
ATOM 2127 C CA . CYS A 1 287 ? 17.561 23.630 13.140 1.00 19.25 1142 CYS A CA 1
ATOM 2128 C C . CYS A 1 287 ? 17.212 22.151 13.051 1.00 19.42 1142 CYS A C 1
ATOM 2129 O O . CYS A 1 287 ? 17.963 21.305 13.536 1.00 19.30 1142 CYS A O 1
ATOM 2132 N N . TRP A 1 288 ? 16.071 21.847 12.434 1.00 19.83 1143 TRP A N 1
ATOM 2133 C CA . TRP A 1 288 ? 15.603 20.470 12.306 1.00 20.13 1143 TRP A CA 1
ATOM 2134 C C . TRP A 1 288 ? 15.894 19.843 10.941 1.00 20.86 1143 TRP A C 1
ATOM 2135 O O . TRP A 1 288 ? 15.202 18.910 10.524 1.00 20.98 1143 TRP A O 1
ATOM 2146 N N . HIS A 1 289 ? 16.917 20.345 10.254 1.00 21.63 1144 HIS A N 1
ATOM 2147 C CA . HIS A 1 289 ? 17.344 19.741 8.994 1.00 22.66 1144 HIS A CA 1
ATOM 2148 C C . HIS A 1 289 ? 17.808 18.315 9.270 1.00 23.21 1144 HIS A C 1
ATOM 2149 O O . HIS A 1 289 ? 18.478 18.058 10.275 1.00 23.30 1144 HIS A O 1
ATOM 2156 N N . GLY A 1 290 ? 17.433 17.389 8.388 1.00 23.83 1145 GLY A N 1
ATOM 2157 C CA . GLY A 1 290 ? 17.799 15.979 8.532 1.00 24.59 1145 GLY A CA 1
ATOM 2158 C C . GLY A 1 290 ? 19.299 15.749 8.534 1.00 25.08 1145 GLY A C 1
ATOM 2159 O O . GLY A 1 290 ? 19.800 14.863 9.230 1.00 25.18 1145 GLY A O 1
ATOM 2160 N N . GLU A 1 291 ? 20.009 16.556 7.749 1.00 25.61 1146 GLU A N 1
ATOM 2161 C CA . GLU A 1 291 ? 21.463 16.500 7.656 1.00 26.28 1146 GLU A CA 1
ATOM 2162 C C . GLU A 1 291 ? 22.092 17.463 8.669 1.00 25.99 1146 GLU A C 1
ATOM 2163 O O . GLU A 1 291 ? 21.900 18.676 8.563 1.00 26.08 1146 GLU A O 1
ATOM 2169 N N . PRO A 1 292 ? 22.844 16.923 9.652 1.00 25.90 1147 PRO A N 1
ATOM 2170 C CA . PRO A 1 292 ? 23.491 17.727 10.698 1.00 25.76 1147 PRO A CA 1
ATOM 2171 C C . PRO A 1 292 ? 24.329 18.887 10.157 1.00 25.71 1147 PRO A C 1
ATOM 2172 O O . PRO A 1 292 ? 24.281 19.988 10.712 1.00 25.58 1147 PRO A O 1
ATOM 2176 N N . SER A 1 293 ? 25.075 18.643 9.080 1.00 25.73 1148 SER A N 1
ATOM 2177 C CA . SER A 1 293 ? 25.954 19.654 8.487 1.00 25.72 1148 SER A CA 1
ATOM 2178 C C . SER A 1 293 ? 25.186 20.772 7.779 1.00 25.52 1148 SER A C 1
ATOM 2179 O O . SER A 1 293 ? 25.745 21.834 7.492 1.00 25.63 1148 SER A O 1
ATOM 2182 N N . GLN A 1 294 ? 23.906 20.526 7.507 1.00 25.04 1149 GLN A N 1
ATOM 2183 C CA . GLN A 1 294 ? 23.046 21.495 6.828 1.00 24.80 1149 GLN A CA 1
ATOM 2184 C C . GLN A 1 294 ? 22.259 22.379 7.795 1.00 23.96 1149 GLN A C 1
ATOM 2185 O O . GLN A 1 294 ? 21.655 23.373 7.386 1.00 24.09 1149 GLN A O 1
ATOM 2191 N N . ARG A 1 295 ? 22.263 22.007 9.074 1.00 22.89 1150 ARG A N 1
ATOM 2192 C CA . ARG A 1 295 ? 21.699 22.851 10.129 1.00 21.93 1150 ARG A CA 1
ATOM 2193 C C . ARG A 1 295 ? 22.593 24.073 10.321 1.00 21.51 1150 ARG A C 1
ATOM 2194 O O . ARG A 1 295 ? 23.801 23.999 10.070 1.00 21.57 1150 ARG A O 1
ATOM 2202 N N . PRO A 1 296 ? 22.014 25.205 10.770 1.00 20.90 1151 PRO A N 1
ATOM 2203 C CA . PRO A 1 296 ? 22.882 26.343 11.058 1.00 20.56 1151 PRO A CA 1
ATOM 2204 C C . PRO A 1 296 ? 23.816 26.033 12.222 1.00 20.22 1151 PRO A C 1
ATOM 2205 O O . PRO A 1 296 ? 23.507 25.175 13.050 1.00 20.44 1151 PRO A O 1
ATOM 2209 N N . THR A 1 297 ? 24.956 26.710 12.266 1.00 19.91 1152 THR A N 1
ATOM 2210 C CA . THR A 1 297 ? 25.823 26.639 13.433 1.00 19.62 1152 THR A CA 1
ATOM 2211 C C . THR A 1 297 ? 25.283 27.613 14.471 1.00 19.17 1152 THR A C 1
ATOM 2212 O O . THR A 1 297 ? 24.467 28.484 14.149 1.00 18.99 1152 THR A O 1
ATOM 2216 N N . PHE A 1 298 ? 25.731 27.480 15.715 1.00 18.71 1153 PHE A N 1
ATOM 2217 C CA . PHE A 1 298 ? 25.324 28.431 16.740 1.00 18.36 1153 PHE A CA 1
ATOM 2218 C C . PHE A 1 298 ? 25.785 29.856 16.434 1.00 18.57 1153 PHE A C 1
ATOM 2219 O O . PHE A 1 298 ? 25.105 30.816 16.794 1.00 18.75 1153 PHE A O 1
ATOM 2227 N N . SER A 1 299 ? 26.921 29.987 15.749 1.00 18.84 1154 SER A N 1
ATOM 2228 C CA . SER A 1 299 ? 27.394 31.298 15.301 1.00 19.15 1154 SER A CA 1
ATOM 2229 C C . SER A 1 299 ? 26.448 31.928 14.279 1.00 19.24 1154 SER A C 1
ATOM 2230 O O . SER A 1 299 ? 26.195 33.135 14.327 1.00 19.36 1154 SER A O 1
ATOM 2233 N N . GLU A 1 300 ? 25.929 31.109 13.363 1.00 19.53 1155 GLU A N 1
ATOM 2234 C CA . GLU A 1 300 ? 24.907 31.559 12.414 1.00 19.83 1155 GLU A CA 1
ATOM 2235 C C . GLU A 1 300 ? 23.623 31.947 13.133 1.00 19.61 1155 GLU A C 1
ATOM 2236 O O . GLU A 1 300 ? 22.987 32.937 12.781 1.00 19.86 1155 GLU A O 1
ATOM 2242 N N . LEU A 1 301 ? 23.242 31.152 14.132 1.00 19.13 1156 LEU A N 1
ATOM 2243 C CA . LEU A 1 301 ? 22.039 31.422 14.916 1.00 18.70 1156 LEU A CA 1
ATOM 2244 C C . LEU A 1 301 ? 22.149 32.718 15.714 1.00 18.72 1156 LEU A C 1
ATOM 2245 O O . LEU A 1 301 ? 21.184 33.476 15.798 1.00 18.76 1156 LEU A O 1
ATOM 2250 N N . VAL A 1 302 ? 23.324 32.973 16.286 1.00 18.66 1157 VAL A N 1
ATOM 2251 C CA . VAL A 1 302 ? 23.588 34.231 16.988 1.00 18.82 1157 VAL A CA 1
ATOM 2252 C C . VAL A 1 302 ? 23.393 35.430 16.054 1.00 19.11 1157 VAL A C 1
ATOM 2253 O O . VAL A 1 302 ? 22.711 36.392 16.412 1.00 19.18 1157 VAL A O 1
ATOM 2257 N N . GLU A 1 303 ? 23.984 35.353 14.860 1.00 19.57 1158 GLU A N 1
ATOM 2258 C CA . GLU A 1 303 ? 23.864 36.417 13.861 1.00 20.31 1158 GLU A CA 1
ATOM 2259 C C . GLU A 1 303 ? 22.403 36.640 13.483 1.00 20.12 1158 GLU A C 1
ATOM 2260 O O . GLU A 1 303 ? 21.915 37.771 13.519 1.00 20.24 1158 GLU A O 1
ATOM 2266 N N . HIS A 1 304 ? 21.712 35.553 13.148 1.00 20.08 1159 HIS A N 1
ATOM 2267 C CA . HIS A 1 304 ? 20.321 35.615 12.705 1.00 20.20 1159 HIS A CA 1
ATOM 2268 C C . HIS A 1 304 ? 19.379 36.138 13.787 1.00 19.94 1159 HIS A C 1
ATOM 2269 O O . HIS A 1 304 ? 18.582 37.038 13.532 1.00 20.01 1159 HIS A O 1
ATOM 2276 N N . LEU A 1 305 ? 19.476 35.581 14.994 1.00 19.69 1160 LEU A N 1
ATOM 2277 C CA . LEU A 1 305 ? 18.609 36.004 16.095 1.00 19.60 1160 LEU A CA 1
ATOM 2278 C C . LEU A 1 305 ? 18.892 37.431 16.554 1.00 19.79 1160 LEU A C 1
ATOM 2279 O O . LEU A 1 305 ? 17.983 38.134 17.000 1.00 19.47 1160 LEU A O 1
ATOM 2284 N N . GLY A 1 306 ? 20.150 37.853 16.437 1.00 20.08 1161 GLY A N 1
ATOM 2285 C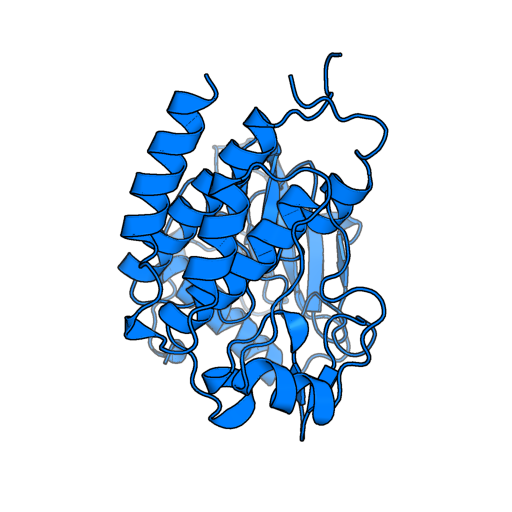 CA . GLY A 1 306 ? 20.518 39.245 16.672 1.00 20.73 1161 GLY A CA 1
ATOM 2286 C C . GLY A 1 306 ? 19.786 40.162 15.708 1.00 21.23 1161 GLY A C 1
ATOM 2287 O O . GLY A 1 306 ? 19.249 41.195 16.111 1.00 21.00 1161 GLY A O 1
ATOM 2288 N N . ASN A 1 307 ? 19.762 39.770 14.434 1.00 21.81 1162 ASN A N 1
ATOM 2289 C CA . ASN A 1 307 ? 19.026 40.503 13.398 1.00 22.62 1162 ASN A CA 1
ATOM 2290 C C . ASN A 1 307 ? 17.520 40.553 13.664 1.00 23.19 1162 ASN A C 1
ATOM 2291 O O . ASN A 1 307 ? 16.888 41.592 13.474 1.00 23.43 1162 ASN A O 1
ATOM 2296 N N . LEU A 1 308 ? 16.958 39.428 14.105 1.00 23.7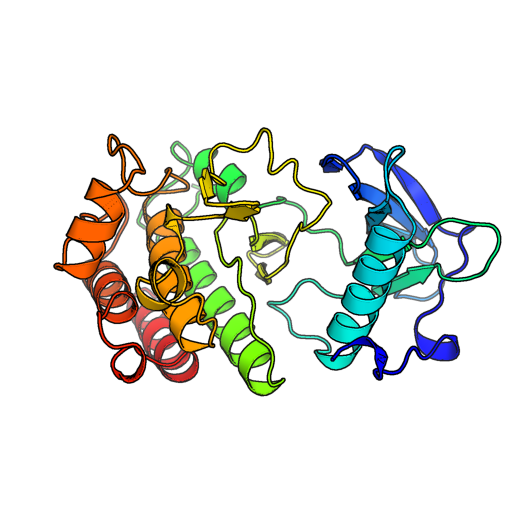0 1163 LEU A N 1
ATOM 2297 C CA . LEU A 1 308 ? 15.534 39.344 14.436 1.00 24.59 1163 LEU A CA 1
ATOM 2298 C C . LEU A 1 308 ? 15.160 40.181 15.656 1.00 25.14 1163 LEU A C 1
ATOM 2299 O O . LEU A 1 308 ? 14.079 40.772 15.701 1.00 25.19 1163 LEU A O 1
ATOM 2304 N N . LEU A 1 309 ? 16.055 40.230 16.641 1.00 25.95 1164 LEU A N 1
ATOM 2305 C CA . LEU A 1 309 ? 15.829 41.017 17.849 1.00 26.91 1164 LEU A CA 1
ATOM 2306 C C . LEU A 1 309 ? 15.831 42.510 17.524 1.00 27.71 1164 LEU A C 1
ATOM 2307 O O . LEU A 1 309 ? 15.023 43.271 18.064 1.00 27.94 1164 LEU A O 1
ATOM 2312 N N . GLN A 1 310 ? 16.732 42.911 16.628 1.00 28.61 1165 GLN A N 1
ATOM 2313 C CA . GLN A 1 310 ? 16.815 44.292 16.162 1.00 29.58 1165 GLN A CA 1
ATOM 2314 C C . GLN A 1 310 ? 15.606 44.676 15.301 1.00 29.99 1165 GLN A C 1
ATOM 2315 O O . GLN A 1 310 ? 15.081 45.784 15.427 1.00 30.34 1165 GLN A O 1
ATOM 2321 N N . ALA A 1 311 ? 15.168 43.754 14.443 1.00 30.53 1166 ALA A N 1
ATOM 2322 C CA . ALA A 1 311 ? 13.989 43.965 13.598 1.00 30.97 1166 ALA A CA 1
ATOM 2323 C C . ALA A 1 311 ? 12.717 44.138 14.429 1.00 31.43 1166 ALA A C 1
ATOM 2324 O O . ALA A 1 311 ? 11.816 44.889 14.047 1.00 31.37 1166 ALA A O 1
ATOM 2326 N N . ASN A 1 312 ? 12.659 43.443 15.563 1.00 31.89 1167 ASN A N 1
ATOM 2327 C CA . ASN A 1 312 ? 11.549 43.563 16.505 1.00 32.47 1167 ASN A CA 1
ATOM 2328 C C . ASN A 1 312 ? 11.500 44.937 17.177 1.00 32.84 1167 ASN A C 1
ATOM 2329 O O . ASN A 1 312 ? 10.421 45.496 17.381 1.00 33.02 1167 ASN A O 1
ATOM 2334 N N . ALA A 1 313 ? 12.673 45.469 17.517 1.00 33.25 1168 ALA A N 1
ATOM 2335 C CA . ALA A 1 313 ? 12.782 46.780 18.151 1.00 33.57 1168 ALA A CA 1
ATOM 2336 C C . ALA A 1 313 ? 12.826 47.890 17.106 1.00 33.72 1168 ALA A C 1
ATOM 2337 O O . ALA A 1 313 ? 11.787 48.375 16.657 1.00 34.04 1168 ALA A O 1
#

CATH classification: 3.30.200.20 (+1 more: 1.10.510.10)

InterPro domains:
  IPR000719 Protein kinase domain [PS50011] (834-1162)
  IPR001245 Serine-threonine/tyrosine-protein kinase, catalytic domain [PF07714] (834-1160)
  IPR001824 Tyrosine-protein kinase, receptor class III, conserved site [PS00240] (893-906)
  IPR003598 Immunoglobulin subtype 2 [SM00408] (237-314)
  IPR003598 Immunoglobulin subtype 2 [SM00408] (343-405)
  IPR003598 Immunoglobulin subtype 2 [SM00408] (436-537)
  IPR003598 Immunoglobulin subtype 2 [SM00408] (562-649)
  IPR003598 Immunoglobulin subtype 2 [SM00408] (679-744)
  IPR003599 Immunoglobulin domain subtype [SM00409] (38-119)
  IPR003599 Immunoglobulin domain subtype [SM00409] (135-218)
  IPR003599 Immunoglobulin domain subtype [SM00409] (231-325)
  IPR003599 Immunoglobulin domain subtype [SM00409] (337-418)
  IPR003599 Immunoglobulin domain subtype [SM00409] (430-548)
  IPR003599 Immunoglobulin domain subtype [SM00409] (556-662)
  IPR003599 Immunoglobulin domain subtype [SM00409] (673-755)
  IPR007110 Immunoglobulin-like domain [PS50835] (224-320)
  IPR007110 Immunoglobulin-like domain [PS50835] (328-414)
  IPR007110 Immunoglobulin-like domain [PS50835] (421-548)
  IPR007110 Immunoglobulin-like domain [PS50835] (551-660)
  IPR007110 Immunoglobulin-like domain [PS50835] (667-739)

Foldseek 3Di:
DLVPFDDDCVQFAADPVQKAWDAWPFAAQWKTKTWIWGAQLPHHRDIAIWIKIFTDPVDDVVVLVVVVSVLRVLVLLADDLAAFHWRHWHDDPPDTTITITHDAVQAFQLVNLLVQPVCEDCPHPPRHHVLLLLVQLLSNLVQLVSCVVSVHADQDDASNQWGHHPPSGIYGGDCPNRHHLVPDPCFPDDPPGTHNQLQFALCCNPVVDDDSLRVLLSSLVRSQCSQLSNDDPPPPDDPDPVVSVVLLVPDDDDRHDRDDPVSNVLSSLSSDNDSVSRDGSVRVSVVSVVVSVVSD